Protein AF-0000000083759345 (afdb_homodimer)

Secondary structure (DSSP, 8-state):
-----------------EEEEEESS-SEEETT--EEEEEEETT--TTEEEEEEETTEEEETTSSSSEEETTEEEESS--GGG-EEEEEEETTS-B---EEEEEESEEEE--SSPBPTT--EEEEEEESS--S---EEEEETTEEEEEETTSEEEE-S--GGG-EEEEEEETTEEPPPEEE-B-/-----------------EEEEEESS-SEEETT--EEEEEEETT--TTEEEEEEETTEEEETTSSSSEEETTEEEESS--GGG-EEEEEEETTS-B---EEEEEESEEEE--SSPBPTT--EEEEEEESS--S---EEEEETTEEEEEETTSEEEE-S--GGG-EEEEEEETTEEPPPEEE-B-

Structure (mmCIF, N/CA/C/O backbone):
data_AF-0000000083759345-model_v1
#
loop_
_entity.id
_entity.type
_entity.pdbx_description
1 polymer 'Ig-like domain-containing protein'
#
loop_
_atom_site.group_PDB
_atom_site.id
_atom_site.type_symbol
_atom_site.label_atom_id
_atom_site.label_alt_id
_atom_site.label_comp_id
_atom_site.label_asym_id
_atom_site.label_entity_id
_atom_site.label_seq_id
_atom_site.pdbx_PDB_ins_code
_atom_site.Cartn_x
_atom_site.Cartn_y
_atom_site.Cartn_z
_atom_site.occupancy
_atom_site.B_iso_or_equiv
_atom_site.auth_seq_id
_atom_site.auth_comp_id
_atom_site.auth_asym_id
_atom_site.auth_atom_id
_atom_site.pdbx_PDB_model_num
ATOM 1 N N . MET A 1 1 ? 29.859 -50.812 8.664 1 43.25 1 MET A N 1
ATOM 2 C CA . MET A 1 1 ? 29.75 -49.562 7.926 1 43.25 1 MET A CA 1
ATOM 3 C C . MET A 1 1 ? 28.469 -48.812 8.273 1 43.25 1 MET A C 1
ATOM 5 O O . MET A 1 1 ? 27.375 -49.25 7.891 1 43.25 1 MET A O 1
ATOM 9 N N . GLU A 1 2 ? 28.391 -48.031 9.453 1 55.75 2 GLU A N 1
ATOM 10 C CA . GLU A 1 2 ? 27.312 -47.25 10.016 1 55.75 2 GLU A CA 1
ATOM 11 C C . GLU A 1 2 ? 26.984 -46.031 9.133 1 55.75 2 GLU A C 1
ATOM 13 O O . GLU A 1 2 ? 27.875 -45.25 8.805 1 55.75 2 GLU A O 1
ATOM 18 N N . LEU A 1 3 ? 26.016 -46.188 8.211 1 51.06 3 LEU A N 1
ATOM 19 C CA . LEU A 1 3 ? 25.516 -45.062 7.387 1 51.06 3 LEU A CA 1
ATOM 20 C C . LEU A 1 3 ? 25.047 -43.906 8.25 1 51.06 3 LEU A C 1
ATOM 22 O O . LEU A 1 3 ? 24.109 -44.062 9.039 1 51.06 3 LEU A O 1
ATOM 26 N N . THR A 1 4 ? 25.906 -43 8.586 1 61.91 4 THR A N 1
ATOM 27 C CA . THR A 1 4 ? 25.469 -41.75 9.18 1 61.91 4 THR A CA 1
ATOM 28 C C . THR A 1 4 ? 24.453 -41.062 8.281 1 61.91 4 THR A C 1
ATOM 30 O O . THR A 1 4 ? 24.703 -40.844 7.094 1 61.91 4 THR A O 1
ATOM 33 N N . PRO A 1 5 ? 23.203 -41.062 8.609 1 61.69 5 PRO A N 1
ATOM 34 C CA . PRO A 1 5 ? 22.266 -40.344 7.766 1 61.69 5 PRO A CA 1
ATOM 35 C C . PRO A 1 5 ? 22.672 -38.875 7.59 1 61.69 5 PRO A C 1
ATOM 37 O O . PRO A 1 5 ? 23.016 -38.188 8.562 1 61.69 5 PRO A O 1
ATOM 40 N N . VAL A 1 6 ? 23.031 -38.469 6.41 1 55.41 6 VAL A N 1
ATOM 41 C CA . VAL A 1 6 ? 23.234 -37.062 6.055 1 55.41 6 VAL A CA 1
ATOM 42 C C . VAL A 1 6 ? 21.922 -36.281 6.238 1 55.41 6 VAL A C 1
ATOM 44 O O . VAL A 1 6 ? 20.938 -36.531 5.523 1 55.41 6 VAL A O 1
ATOM 47 N N . TYR A 1 7 ? 21.672 -35.781 7.414 1 53.59 7 TYR A N 1
ATOM 48 C CA . TYR A 1 7 ? 20.578 -34.844 7.551 1 53.59 7 TYR A CA 1
ATOM 49 C C . TYR A 1 7 ? 20.797 -33.625 6.652 1 53.59 7 TYR A C 1
ATOM 51 O O . TYR A 1 7 ? 21.734 -32.875 6.84 1 53.59 7 TYR A O 1
ATOM 59 N N . TRP A 1 8 ? 20.375 -33.719 5.379 1 51.88 8 TRP A N 1
ATOM 60 C CA . TRP A 1 8 ? 20.281 -32.5 4.582 1 51.88 8 TRP A CA 1
ATOM 61 C C . TRP A 1 8 ? 19.531 -31.406 5.332 1 51.88 8 TRP A C 1
ATOM 63 O O . TRP A 1 8 ? 18.312 -31.5 5.539 1 51.88 8 TRP A O 1
ATOM 73 N N . ILE A 1 9 ? 20.203 -30.703 6.129 1 44.25 9 ILE A N 1
ATOM 74 C CA . ILE A 1 9 ? 19.641 -29.5 6.715 1 44.25 9 ILE A CA 1
ATOM 75 C C . ILE A 1 9 ? 19.203 -28.547 5.605 1 44.25 9 ILE A C 1
ATOM 77 O O . ILE A 1 9 ? 20.047 -27.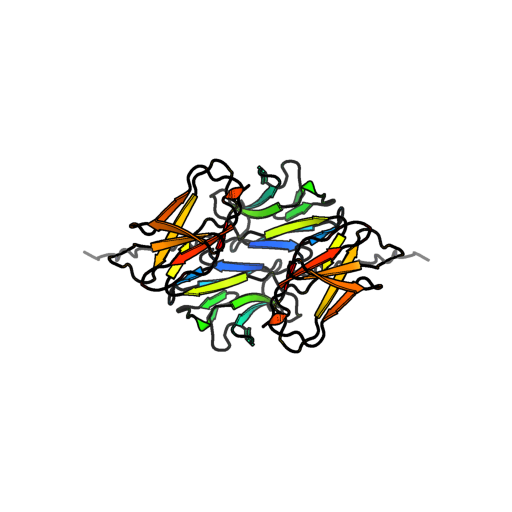984 4.887 1 44.25 9 ILE A O 1
ATOM 81 N N . PHE A 1 10 ? 18.109 -28.781 4.957 1 46.78 10 PHE A N 1
ATOM 82 C CA . PHE A 1 10 ? 17.5 -27.734 4.148 1 46.78 10 PHE A CA 1
ATOM 83 C C . PHE A 1 10 ? 17.438 -26.422 4.918 1 46.78 10 PHE A C 1
ATOM 85 O O . PHE A 1 10 ? 16.656 -26.281 5.863 1 46.78 10 PHE A O 1
ATOM 92 N N . TRP A 1 11 ? 18.531 -25.719 5.004 1 45.91 11 TRP A N 1
ATOM 93 C CA . TRP A 1 11 ? 18.516 -24.328 5.477 1 45.91 11 TRP A CA 1
ATOM 94 C C . TRP A 1 11 ? 17.438 -23.531 4.746 1 45.91 11 TRP A C 1
ATOM 96 O O . TRP A 1 11 ? 17.594 -23.203 3.566 1 45.91 11 TRP A O 1
ATOM 106 N N . ILE A 1 12 ? 16.234 -23.828 5.008 1 46.31 12 ILE A N 1
ATOM 107 C CA . ILE A 1 12 ? 15.234 -22.859 4.574 1 46.31 12 ILE A CA 1
ATOM 108 C C . ILE A 1 12 ? 15.711 -21.453 4.918 1 46.31 12 ILE A C 1
ATOM 110 O O . ILE A 1 12 ? 15.781 -21.078 6.094 1 46.31 12 ILE A O 1
ATOM 114 N N . LEU A 1 13 ? 16.734 -20.938 4.242 1 48.28 13 LEU A N 1
ATOM 115 C CA . LEU A 1 13 ? 17.062 -19.531 4.371 1 48.28 13 LEU A CA 1
ATOM 116 C C . LEU A 1 13 ? 15.797 -18.672 4.41 1 48.28 13 LEU A C 1
ATOM 118 O O . LEU A 1 13 ? 15.125 -18.5 3.391 1 48.28 13 LEU A O 1
ATOM 122 N N . CYS A 1 14 ? 15.188 -18.75 5.523 1 52.03 14 CYS A N 1
ATOM 123 C CA . CYS A 1 14 ? 14.062 -17.844 5.77 1 52.03 14 CYS A CA 1
ATOM 124 C C . CYS A 1 14 ? 14.406 -16.422 5.359 1 52.03 14 CYS A C 1
ATOM 126 O O . CYS A 1 14 ? 15.297 -15.797 5.949 1 52.03 14 CYS A O 1
ATOM 128 N N . GLN A 1 15 ? 14.383 -16.109 4.031 1 59.31 15 GLN A N 1
ATOM 129 C CA . GLN A 1 15 ? 14.609 -14.727 3.609 1 59.31 15 GLN A CA 1
ATOM 130 C C . GLN A 1 15 ? 13.891 -13.75 4.531 1 59.31 15 GLN A C 1
ATOM 132 O O . GLN A 1 15 ? 12.672 -13.805 4.68 1 59.31 15 GLN A O 1
ATOM 137 N N . SER A 1 16 ? 14.625 -13.133 5.496 1 63.69 16 SER A N 1
ATOM 138 C CA . SER A 1 16 ? 14.086 -12.172 6.457 1 63.69 16 SER A CA 1
ATOM 139 C C . SER A 1 16 ? 13.312 -11.062 5.754 1 63.69 16 SER A C 1
ATOM 141 O O . SER A 1 16 ? 13.781 -10.508 4.754 1 63.69 16 SER A O 1
ATOM 143 N N . ALA A 1 17 ? 12 -11.023 5.84 1 76.19 17 ALA A N 1
ATOM 144 C CA . ALA A 1 17 ? 11.234 -9.93 5.238 1 76.19 17 ALA A CA 1
ATOM 145 C C . ALA A 1 17 ? 11.07 -8.773 6.223 1 76.19 17 ALA A C 1
ATOM 147 O O . ALA A 1 17 ? 10.711 -8.984 7.383 1 76.19 17 ALA A O 1
ATOM 148 N N . GLY A 1 18 ? 11.688 -7.633 5.879 1 83.12 18 GLY A N 1
ATOM 149 C CA . GLY A 1 18 ? 11.523 -6.441 6.695 1 83.12 18 GLY A CA 1
ATOM 150 C C . GLY A 1 18 ? 10.219 -5.711 6.438 1 83.12 18 GLY A C 1
ATOM 151 O O . GLY A 1 18 ? 9.516 -6.008 5.465 1 83.12 18 GLY A O 1
ATOM 152 N N . SER A 1 19 ? 9.883 -4.922 7.414 1 88.19 19 SER A N 1
ATOM 153 C CA . SER A 1 19 ? 8.703 -4.078 7.281 1 88.19 19 SER A CA 1
ATOM 154 C C . SER A 1 19 ? 9.023 -2.621 7.598 1 88.19 19 SER A C 1
ATOM 156 O O . SER A 1 19 ? 9.938 -2.338 8.375 1 88.19 19 SER A O 1
ATOM 158 N N . LEU A 1 20 ? 8.289 -1.799 6.914 1 91.31 20 LEU A N 1
ATOM 159 C CA . LEU A 1 20 ? 8.422 -0.369 7.172 1 91.31 20 LEU A CA 1
ATOM 160 C C . LEU A 1 20 ? 7.258 0.139 8.023 1 91.31 20 LEU A C 1
ATOM 162 O O . LEU A 1 20 ? 6.094 -0.106 7.695 1 91.31 20 LEU A O 1
ATOM 166 N N . ILE A 1 21 ? 7.566 0.792 9.062 1 90.75 21 ILE A N 1
ATOM 167 C CA . ILE A 1 21 ? 6.562 1.414 9.914 1 90.75 21 ILE A CA 1
ATOM 168 C C . ILE A 1 21 ? 6.633 2.934 9.781 1 90.75 21 ILE A C 1
ATOM 170 O O . ILE A 1 21 ? 7.715 3.52 9.859 1 90.75 21 ILE A O 1
ATOM 174 N N . VAL A 1 22 ? 5.504 3.473 9.508 1 92.38 22 VAL A N 1
ATOM 175 C CA . VAL A 1 22 ? 5.41 4.926 9.391 1 92.38 22 VAL A CA 1
ATOM 176 C C . VAL A 1 22 ? 4.672 5.496 10.602 1 92.38 22 VAL A C 1
ATOM 178 O O . VAL A 1 22 ? 3.572 5.051 10.93 1 92.38 22 VAL A O 1
ATOM 181 N N . ARG A 1 23 ? 5.289 6.52 11.18 1 91.31 23 ARG A N 1
ATOM 182 C CA . ARG A 1 23 ? 4.68 7.191 12.32 1 91.31 23 ARG A CA 1
ATOM 183 C C . ARG A 1 23 ? 4.641 8.703 12.109 1 91.31 23 ARG A C 1
ATOM 185 O O . ARG A 1 23 ? 5.668 9.32 11.836 1 91.31 23 ARG A O 1
ATOM 192 N N . PRO A 1 24 ? 3.471 9.312 12.438 1 90.94 24 PRO A N 1
ATOM 193 C CA . PRO A 1 24 ? 2.168 8.688 12.688 1 90.94 24 PRO A CA 1
ATOM 194 C C . PRO A 1 24 ? 1.7 7.82 11.516 1 90.94 24 PRO A C 1
ATOM 196 O O . PRO A 1 24 ? 2.223 7.938 10.406 1 90.94 24 PRO A O 1
ATOM 199 N N . ASN A 1 25 ? 0.731 6.918 11.812 1 89.38 25 ASN A N 1
ATOM 200 C CA . ASN A 1 25 ? 0.26 5.969 10.812 1 89.38 25 ASN A CA 1
ATOM 201 C C . ASN A 1 25 ? -0.669 6.633 9.805 1 89.38 25 ASN A C 1
ATOM 203 O O . ASN A 1 25 ? -1.89 6.48 9.883 1 89.38 25 ASN A O 1
ATOM 207 N N . ARG A 1 26 ? -0.132 7.27 8.859 1 92.25 26 ARG A N 1
ATOM 208 C CA . ARG A 1 26 ? -0.803 7.926 7.742 1 92.25 26 ARG A CA 1
ATOM 209 C C . ARG A 1 26 ? 0.118 8.023 6.531 1 92.25 26 ARG A C 1
ATOM 211 O O . ARG A 1 26 ? 1.304 7.695 6.621 1 92.25 26 ARG A O 1
ATOM 218 N N . ARG A 1 27 ? -0.455 8.477 5.414 1 94.94 27 ARG A N 1
ATOM 219 C CA . ARG A 1 27 ? 0.331 8.469 4.184 1 94.94 27 ARG A CA 1
ATOM 220 C C . ARG A 1 27 ? 0.538 9.883 3.66 1 94.94 27 ARG A C 1
ATOM 222 O O . ARG A 1 27 ? 1.352 10.109 2.76 1 94.94 27 ARG A O 1
ATOM 229 N N . GLN A 1 28 ? -0.248 10.734 4.18 1 97.56 28 GLN A N 1
ATOM 230 C CA . GLN A 1 28 ? -0.088 12.141 3.818 1 97.56 28 GLN A CA 1
ATOM 231 C C . GLN A 1 28 ? 0.365 12.969 5.02 1 97.56 28 GLN A C 1
ATOM 233 O O . GLN A 1 28 ? -0.181 12.836 6.113 1 97.56 28 GLN A O 1
ATOM 238 N N . PHE A 1 29 ? 1.339 13.805 4.777 1 97.69 29 PHE A N 1
ATOM 239 C CA . PHE A 1 29 ? 1.892 14.625 5.848 1 97.69 29 PHE A CA 1
ATOM 240 C C . PHE A 1 29 ? 1.891 16.094 5.457 1 97.69 29 PHE A C 1
ATOM 242 O O . PHE A 1 29 ? 2.082 16.438 4.285 1 97.69 29 PHE A O 1
ATOM 249 N N . LEU A 1 30 ? 1.688 16.906 6.496 1 97.5 30 LEU A N 1
ATOM 250 C CA . LEU A 1 30 ? 1.849 18.344 6.301 1 97.5 30 LEU A CA 1
ATOM 251 C C . LEU A 1 30 ? 3.324 18.734 6.301 1 97.5 30 LEU A C 1
ATOM 253 O O . LEU A 1 30 ? 4.125 18.141 7.02 1 97.5 30 LEU A O 1
ATOM 257 N N . GLU A 1 31 ? 3.576 19.734 5.496 1 96.69 31 GLU A N 1
ATOM 258 C CA . GLU A 1 31 ? 4.922 20.297 5.59 1 96.69 31 GLU A CA 1
ATOM 259 C C . GLU A 1 31 ? 5.266 20.672 7.027 1 96.69 31 GLU A C 1
ATOM 261 O O . GLU A 1 31 ? 4.418 21.172 7.762 1 96.69 31 GLU A O 1
ATOM 266 N N . TYR A 1 32 ? 6.457 20.203 7.457 1 95.81 32 TYR A N 1
ATOM 267 C CA . TYR A 1 32 ? 7.086 20.531 8.727 1 95.81 32 TYR A CA 1
ATOM 268 C C . TYR A 1 32 ? 6.496 19.703 9.859 1 95.81 32 TYR A C 1
ATOM 270 O O . TYR A 1 32 ? 6.871 19.859 11.023 1 95.81 32 TYR A O 1
ATOM 278 N N . GLU A 1 33 ? 5.52 18.875 9.523 1 94.81 33 GLU A N 1
ATOM 279 C CA . GLU A 1 33 ? 5.07 17.891 10.508 1 94.81 33 GLU A CA 1
ATOM 280 C C . GLU A 1 33 ? 5.934 16.641 10.469 1 94.81 33 GLU A C 1
ATOM 282 O O . GLU A 1 33 ? 5.895 15.883 9.5 1 94.81 33 GLU A O 1
ATOM 287 N N . SER A 1 34 ? 6.559 16.422 11.516 1 96.62 34 SER A N 1
ATOM 288 C CA . SER A 1 34 ? 7.59 15.391 11.57 1 96.62 34 SER A CA 1
ATOM 289 C C . SER A 1 34 ? 7.004 14.016 11.289 1 96.62 34 SER A C 1
ATOM 291 O O . SER A 1 34 ? 5.859 13.734 11.648 1 96.62 34 SER A O 1
ATOM 293 N N . VAL A 1 35 ? 7.848 13.211 10.617 1 96.44 35 VAL A N 1
ATOM 294 C CA . VAL A 1 35 ? 7.508 11.812 10.352 1 96.44 35 VAL A CA 1
ATOM 295 C C . VAL A 1 35 ? 8.695 10.914 10.695 1 96.44 35 VAL A C 1
ATOM 297 O O . VAL A 1 35 ? 9.844 11.273 10.422 1 96.44 35 VAL A O 1
ATOM 300 N N . THR A 1 36 ? 8.406 9.828 11.336 1 95.31 36 THR A N 1
ATOM 301 C CA . THR A 1 36 ? 9.422 8.828 11.656 1 95.31 36 THR A CA 1
ATOM 302 C C . THR A 1 36 ? 9.156 7.527 10.906 1 95.31 36 THR A C 1
ATOM 304 O O . THR A 1 36 ? 8.039 7 10.93 1 95.31 36 THR A O 1
ATOM 307 N N . LEU A 1 37 ? 10.133 7.074 10.211 1 95.25 37 LEU A N 1
ATOM 308 C CA . LEU A 1 37 ? 10.109 5.789 9.523 1 95.25 37 LEU A CA 1
ATOM 309 C C . LEU A 1 37 ? 11.039 4.789 10.211 1 95.25 37 LEU A C 1
ATOM 311 O O . LEU A 1 37 ? 12.148 5.145 10.609 1 95.25 37 LEU A O 1
ATOM 315 N N . SER A 1 38 ? 10.539 3.564 10.359 1 91.62 38 SER A N 1
ATOM 316 C CA . SER A 1 38 ? 11.336 2.564 11.062 1 91.62 38 SER A CA 1
ATOM 317 C C . SER A 1 38 ? 11.312 1.224 10.336 1 91.62 38 SER A C 1
ATOM 319 O O . SER A 1 38 ? 10.273 0.812 9.812 1 91.62 38 SER A O 1
ATOM 321 N N . CYS A 1 39 ? 12.469 0.641 10.328 1 90.44 39 CYS A N 1
ATOM 322 C CA . CYS A 1 39 ? 12.547 -0.714 9.797 1 90.44 39 CYS A CA 1
ATOM 323 C C . CYS A 1 39 ? 12.422 -1.748 10.906 1 90.44 39 CYS A C 1
ATOM 325 O O . CYS A 1 39 ? 13.141 -1.676 11.906 1 90.44 39 CYS A O 1
ATOM 327 N N . GLU A 1 40 ? 11.469 -2.604 10.695 1 82.69 40 GLU A N 1
ATOM 328 C CA . GLU A 1 40 ? 11.312 -3.727 11.609 1 82.69 40 GLU A CA 1
ATOM 329 C C . GLU A 1 40 ? 11.555 -5.059 10.906 1 82.69 40 GLU A C 1
ATOM 331 O O . GLU A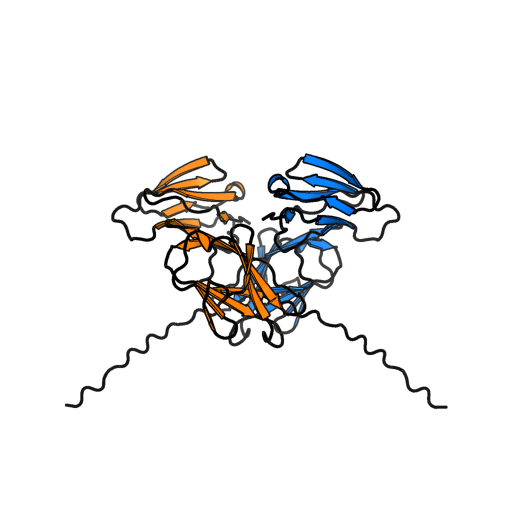 1 40 ? 10.922 -5.352 9.891 1 82.69 40 GLU A O 1
ATOM 336 N N . VAL A 1 41 ? 12.492 -5.742 11.352 1 78.5 41 VAL A N 1
ATOM 337 C CA . VAL A 1 41 ? 12.867 -7.02 10.758 1 78.5 41 VAL A CA 1
ATOM 338 C C . VAL A 1 41 ? 12.828 -8.117 11.82 1 78.5 41 VAL A C 1
ATOM 340 O O . VAL A 1 41 ? 13.281 -7.91 12.953 1 78.5 41 VAL A O 1
ATOM 343 N N . GLN A 1 42 ? 12.195 -9.234 11.422 1 72.12 42 GLN A N 1
ATOM 344 C CA . GLN A 1 42 ? 12.25 -10.367 12.344 1 72.12 42 GLN A CA 1
ATOM 345 C C . GLN A 1 42 ? 13.688 -10.789 12.609 1 72.12 42 GLN A C 1
ATOM 347 O O . GLN A 1 42 ? 14.453 -11.031 11.672 1 72.12 42 GLN A O 1
ATOM 352 N N . GLY A 1 43 ? 14.117 -10.953 13.797 1 70.56 43 GLY A N 1
ATOM 353 C CA . GLY A 1 43 ? 15.469 -11.344 14.164 1 70.56 43 GLY A CA 1
ATOM 354 C C . GLY A 1 43 ? 16.406 -10.172 14.312 1 70.56 43 GLY A C 1
ATOM 355 O O . GLY A 1 43 ? 17.594 -10.344 14.625 1 70.56 43 GLY A O 1
ATOM 356 N N . GLY A 1 44 ? 16 -9.023 14.031 1 72.94 44 GLY A N 1
ATOM 357 C CA . GLY A 1 44 ? 16.812 -7.828 14.203 1 72.94 44 GLY A CA 1
ATOM 358 C C . GLY A 1 44 ? 16.922 -7 12.945 1 72.94 44 GLY A C 1
ATOM 359 O O . GLY A 1 44 ? 17.016 -7.543 11.844 1 72.94 44 GLY A O 1
ATOM 360 N N . SER A 1 45 ? 17.016 -5.738 13.086 1 74.75 45 SER A N 1
ATOM 361 C CA . SER A 1 45 ? 17 -4.809 11.961 1 74.75 45 SER A CA 1
ATOM 362 C C . SER A 1 45 ? 18.391 -4.301 11.641 1 74.75 45 SER A C 1
ATOM 364 O O . SER A 1 45 ? 18.547 -3.33 10.898 1 74.75 45 SER A O 1
ATOM 366 N N . THR A 1 46 ? 19.391 -5.012 12.258 1 79.12 46 THR A N 1
ATOM 367 C CA . THR A 1 46 ? 20.75 -4.586 11.953 1 79.12 46 THR A CA 1
ATOM 368 C C . THR A 1 46 ? 21.047 -4.746 10.469 1 79.12 46 THR A C 1
ATOM 370 O O . THR A 1 46 ? 20.734 -5.781 9.875 1 79.12 46 THR A O 1
ATOM 373 N N . GLY A 1 47 ? 21.625 -3.736 9.836 1 86.12 47 GLY A N 1
ATOM 374 C CA . GLY A 1 47 ? 21.969 -3.775 8.422 1 86.12 47 GLY A CA 1
ATOM 375 C C . GLY A 1 47 ? 20.828 -3.338 7.516 1 86.12 47 GLY A C 1
ATOM 376 O O . GLY A 1 47 ? 20.938 -3.418 6.289 1 86.12 47 GLY A O 1
ATOM 377 N N . TRP A 1 48 ? 19.797 -2.982 8.148 1 90.75 48 TRP A N 1
ATOM 378 C CA . TRP A 1 48 ? 18.672 -2.475 7.375 1 90.75 48 TRP A CA 1
ATOM 379 C C . TRP A 1 48 ? 18.594 -0.954 7.465 1 90.75 48 TRP A C 1
ATOM 381 O O . TRP A 1 48 ? 18.953 -0.366 8.492 1 90.75 48 TRP A O 1
ATOM 391 N N . GLY A 1 49 ? 18.203 -0.328 6.406 1 94.62 49 GLY A N 1
ATOM 392 C CA . GLY A 1 49 ? 18 1.111 6.383 1 94.62 49 GLY A CA 1
ATOM 393 C C . GLY A 1 49 ? 16.797 1.53 5.559 1 94.62 49 GLY A C 1
ATOM 394 O O . GLY A 1 49 ? 16.312 0.765 4.723 1 94.62 49 GLY A O 1
ATOM 395 N N . VAL A 1 50 ? 16.328 2.693 5.871 1 96.75 50 VAL A N 1
ATOM 396 C CA . VAL A 1 50 ? 15.211 3.248 5.113 1 96.75 50 VAL A CA 1
ATOM 397 C C . VAL A 1 50 ? 15.719 3.844 3.803 1 96.75 50 VAL A C 1
ATOM 399 O O . VAL A 1 50 ? 16.672 4.617 3.797 1 96.75 50 VAL A O 1
ATOM 402 N N . LYS A 1 51 ? 15.172 3.436 2.752 1 96.69 51 LYS A N 1
ATOM 403 C CA . LYS A 1 51 ? 15.445 3.977 1.423 1 96.69 51 LYS A CA 1
ATOM 404 C C . LYS A 1 51 ? 14.219 4.688 0.857 1 96.69 51 LYS A C 1
ATOM 406 O O . LYS A 1 51 ? 13.094 4.449 1.308 1 96.69 51 LYS A O 1
ATOM 411 N N . ARG A 1 52 ? 14.523 5.578 -0.041 1 97.5 52 ARG A N 1
ATOM 412 C CA . ARG A 1 52 ? 13.398 6.23 -0.709 1 97.5 52 ARG A CA 1
ATOM 413 C C . ARG A 1 52 ? 13.703 6.457 -2.186 1 97.5 52 ARG A C 1
ATOM 415 O O . ARG A 1 52 ? 14.859 6.414 -2.604 1 97.5 52 ARG A O 1
ATOM 422 N N . ASN A 1 53 ? 12.711 6.48 -2.951 1 96.25 53 ASN A N 1
ATOM 423 C CA . ASN A 1 53 ? 12.734 7.059 -4.289 1 96.25 53 ASN A CA 1
ATOM 424 C C . ASN A 1 53 ? 11.93 8.352 -4.359 1 96.25 53 ASN A C 1
ATOM 426 O O . ASN A 1 53 ? 10.703 8.328 -4.246 1 96.25 53 ASN A O 1
ATOM 430 N N . SER A 1 54 ? 12.586 9.391 -4.355 1 93.12 54 SER A N 1
ATOM 431 C CA . SER A 1 54 ? 12 10.727 -4.477 1 93.12 54 SER A CA 1
ATOM 432 C C . SER A 1 54 ? 12.562 11.461 -5.691 1 93.12 54 SER A C 1
ATOM 434 O O . SER A 1 54 ? 13.781 11.602 -5.828 1 93.12 54 SER A O 1
ATOM 436 N N . SER A 1 55 ? 11.648 11.859 -6.617 1 87.12 55 SER A N 1
ATOM 437 C CA . SER A 1 55 ? 12.031 12.578 -7.832 1 87.12 55 SER A CA 1
ATOM 438 C C . SER A 1 55 ? 13 11.758 -8.68 1 87.12 55 SER A C 1
ATOM 440 O O . SER A 1 55 ? 13.992 12.289 -9.172 1 87.12 55 SER A O 1
ATOM 442 N N . GLY A 1 56 ? 12.836 10.492 -8.633 1 86.62 56 GLY A N 1
ATOM 443 C CA . GLY A 1 56 ? 13.594 9.641 -9.531 1 86.62 56 GLY A CA 1
ATOM 444 C C . GLY A 1 56 ? 14.922 9.195 -8.953 1 86.62 56 GLY A C 1
ATOM 445 O O . GLY A 1 56 ? 15.703 8.516 -9.625 1 86.62 56 GLY A O 1
ATOM 446 N N . LYS A 1 57 ? 15.242 9.562 -7.797 1 89.81 57 LYS A N 1
ATOM 447 C CA . LYS A 1 57 ? 16.516 9.203 -7.18 1 89.81 57 LYS A CA 1
ATOM 448 C C . LYS A 1 57 ? 16.297 8.266 -5.988 1 89.81 57 LYS A C 1
ATOM 450 O O . LYS A 1 57 ? 15.469 8.539 -5.121 1 89.81 57 LYS A O 1
ATOM 455 N N . ARG A 1 58 ? 17.094 7.188 -5.996 1 94.12 58 ARG A N 1
ATOM 456 C CA . ARG A 1 58 ? 17.094 6.273 -4.859 1 94.12 58 ARG A CA 1
ATOM 457 C C . ARG A 1 58 ? 18.188 6.645 -3.861 1 94.12 58 ARG A C 1
ATOM 459 O O . ARG A 1 58 ? 19.359 6.719 -4.223 1 94.12 58 ARG A O 1
ATOM 466 N N . THR A 1 59 ? 17.766 6.949 -2.695 1 96.44 59 THR A N 1
ATOM 467 C CA . THR A 1 59 ? 18.734 7.344 -1.68 1 96.44 59 THR A CA 1
ATOM 468 C C . THR A 1 59 ? 18.406 6.691 -0.339 1 96.44 59 THR A C 1
ATOM 470 O O . THR A 1 59 ? 17.344 6.098 -0.175 1 96.44 59 THR A O 1
ATOM 473 N N . GLU A 1 60 ? 19.375 6.746 0.533 1 96.56 60 GLU A N 1
ATOM 474 C CA . GLU A 1 60 ? 19.188 6.199 1.875 1 96.56 60 GLU A CA 1
ATOM 475 C C . GLU A 1 60 ? 19.078 7.312 2.914 1 96.56 60 GLU A C 1
ATOM 477 O O . GLU A 1 60 ? 19.672 8.383 2.754 1 96.56 60 GLU A O 1
ATOM 482 N N . CYS A 1 61 ? 18.234 6.977 3.926 1 97.69 61 CYS A N 1
ATOM 483 C CA . CYS A 1 61 ? 18.125 7.945 5.012 1 97.69 61 CYS A CA 1
ATOM 484 C C . CYS A 1 61 ? 19.5 8.414 5.469 1 97.69 61 CYS A C 1
ATOM 486 O O . CYS A 1 61 ? 20.406 7.598 5.648 1 97.69 61 CYS A O 1
ATOM 488 N N . GLY A 1 62 ? 19.641 9.703 5.684 1 96.94 62 GLY A N 1
ATOM 489 C CA . GLY A 1 62 ? 20.922 10.273 6.094 1 96.94 62 GLY A CA 1
ATOM 490 C C . GLY A 1 62 ? 21.703 10.859 4.938 1 96.94 62 GLY A C 1
ATOM 491 O O . GLY A 1 62 ? 22.703 11.547 5.148 1 96.94 62 GLY A O 1
ATOM 492 N N . ASP A 1 63 ? 21.328 10.492 3.781 1 95.12 63 ASP A N 1
ATOM 493 C CA . ASP A 1 63 ? 21.969 11.016 2.582 1 95.12 63 ASP A CA 1
ATOM 494 C C . ASP A 1 63 ? 21.281 12.289 2.104 1 95.12 63 ASP A C 1
ATOM 496 O O . ASP A 1 63 ? 20.703 12.32 1.016 1 95.12 63 ASP A O 1
ATOM 500 N N . GLY A 1 64 ? 21.375 13.359 2.963 1 94.5 64 GLY A N 1
ATOM 501 C CA . GLY A 1 64 ? 20.797 14.648 2.605 1 94.5 64 GLY A CA 1
ATOM 502 C C . GLY A 1 64 ? 19.344 14.805 3.061 1 94.5 64 GLY A C 1
ATOM 503 O O . GLY A 1 64 ? 18.719 15.828 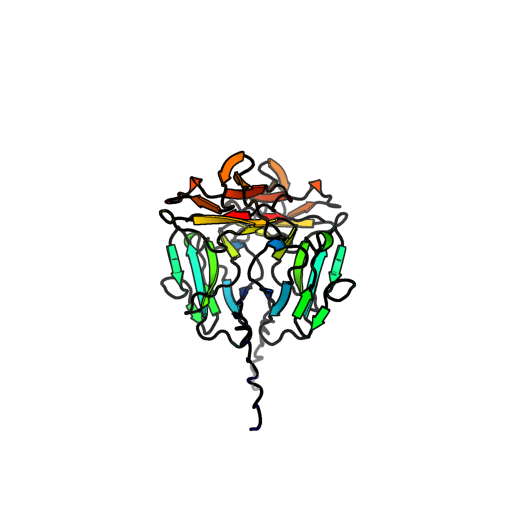2.811 1 94.5 64 GLY A O 1
ATOM 504 N N . TRP A 1 65 ? 18.844 13.727 3.545 1 96.25 65 TRP A N 1
ATOM 505 C CA . TRP A 1 65 ? 17.5 13.773 4.094 1 96.25 65 TRP A CA 1
ATOM 506 C C . TRP A 1 65 ? 17.375 12.859 5.309 1 96.25 65 TRP A C 1
ATOM 508 O O . TRP A 1 65 ? 18.188 11.953 5.5 1 96.25 65 TRP A O 1
ATOM 518 N N . GLY A 1 66 ? 16.516 13.195 6.145 1 97.5 66 GLY A N 1
ATOM 519 C CA . GLY A 1 66 ? 16.266 12.359 7.309 1 97.5 66 GLY A CA 1
ATOM 520 C C . GLY A 1 66 ? 17.469 12.211 8.211 1 97.5 66 GLY A C 1
ATOM 521 O O . GLY A 1 66 ? 18.609 12.258 7.746 1 97.5 66 GLY A O 1
ATOM 522 N N . ARG A 1 67 ? 17.203 12.039 9.477 1 97.69 67 ARG A N 1
ATOM 523 C CA . ARG A 1 67 ? 18.219 11.727 10.469 1 97.69 67 ARG A CA 1
ATOM 524 C C . ARG A 1 67 ? 18.109 10.273 10.938 1 97.69 67 ARG A C 1
ATOM 526 O O . ARG A 1 67 ? 17.031 9.836 11.352 1 97.69 67 ARG A O 1
ATOM 533 N N . VAL A 1 68 ? 19.25 9.68 10.836 1 95.38 68 VAL A N 1
ATOM 534 C CA . VAL A 1 68 ? 19.266 8.281 11.266 1 95.38 68 VAL A CA 1
ATOM 535 C C . VAL A 1 68 ? 19.391 8.211 12.781 1 95.38 68 VAL A C 1
ATOM 537 O O . VAL A 1 68 ? 20.281 8.852 13.367 1 95.38 68 VAL A O 1
ATOM 540 N N . ASP A 1 69 ? 18.531 7.527 13.367 1 91.75 69 ASP A N 1
ATOM 541 C CA . ASP A 1 69 ? 18.578 7.203 14.789 1 91.75 69 ASP A CA 1
ATOM 542 C C . ASP A 1 69 ? 18.281 5.723 15.023 1 91.75 69 ASP A C 1
ATOM 544 O O . ASP A 1 69 ? 17.125 5.332 15.203 1 91.75 69 ASP A O 1
ATOM 548 N N . GLY A 1 70 ? 19.438 4.906 14.992 1 84.19 70 GLY A N 1
ATOM 549 C CA . GLY A 1 70 ? 19.234 3.467 15.016 1 84.19 70 GLY A CA 1
ATOM 550 C C . GLY A 1 70 ? 18.562 2.943 13.766 1 84.19 70 GLY A C 1
ATOM 551 O O . GLY A 1 70 ? 19.078 3.117 12.656 1 84.19 70 GLY A O 1
ATOM 552 N N . THR A 1 71 ? 17.359 2.385 14.023 1 83.19 71 THR A N 1
ATOM 553 C CA . THR A 1 71 ? 16.625 1.855 12.883 1 83.19 71 THR A CA 1
ATOM 554 C C . THR A 1 71 ? 15.586 2.859 12.398 1 83.19 71 THR A C 1
ATOM 556 O O . THR A 1 71 ? 14.805 2.568 11.484 1 83.19 71 THR A O 1
ATOM 559 N N . ASN A 1 72 ? 15.656 3.986 13.008 1 91.12 72 ASN A N 1
ATOM 560 C CA . ASN A 1 72 ? 14.68 5.023 12.672 1 91.12 72 ASN A CA 1
ATOM 561 C C . ASN A 1 72 ? 15.258 6.031 11.68 1 91.12 72 ASN A C 1
ATOM 563 O O . ASN A 1 72 ? 16.438 6.367 11.75 1 91.12 72 ASN A O 1
ATOM 567 N N . CYS A 1 73 ? 14.469 6.375 10.805 1 96.81 73 CYS A N 1
ATOM 568 C CA . CYS A 1 73 ? 14.711 7.535 9.961 1 96.81 73 CYS A CA 1
ATOM 569 C C . CYS A 1 73 ? 13.742 8.664 10.289 1 96.81 73 CYS A C 1
ATOM 571 O O . CYS A 1 73 ? 12.539 8.531 10.07 1 96.81 73 CYS A O 1
ATOM 573 N N . ILE A 1 74 ? 14.258 9.789 10.789 1 97.94 74 ILE A N 1
ATOM 574 C CA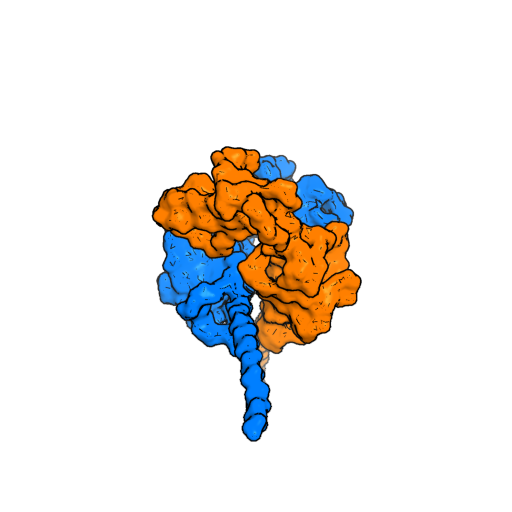 . ILE A 1 74 ? 13.406 10.875 11.25 1 97.94 74 ILE A CA 1
ATOM 575 C C . ILE A 1 74 ? 13.477 12.047 10.273 1 97.94 74 ILE A C 1
ATOM 577 O O . ILE A 1 74 ? 14.555 12.617 10.062 1 97.94 74 ILE A O 1
ATOM 581 N N . ILE A 1 75 ? 12.383 12.328 9.641 1 98.12 75 ILE A N 1
ATOM 582 C CA . ILE A 1 75 ? 12.266 13.555 8.859 1 98.12 75 ILE A CA 1
ATOM 583 C C . ILE A 1 75 ? 11.562 14.625 9.688 1 98.12 75 ILE A C 1
ATOM 585 O O . ILE A 1 75 ? 10.328 14.648 9.773 1 98.12 75 ILE A O 1
ATOM 589 N N . SER A 1 76 ? 12.25 15.5 10.25 1 97.44 76 SER A N 1
ATOM 590 C CA . SER A 1 76 ? 11.742 16.453 11.234 1 97.44 76 SER A CA 1
ATOM 591 C C . SER A 1 76 ? 10.898 17.531 10.562 1 97.44 76 SER A C 1
ATOM 593 O O . SER A 1 76 ? 9.922 18.016 11.133 1 97.44 76 SER A O 1
ATOM 595 N N . SER A 1 77 ? 11.297 17.969 9.414 1 97.19 77 SER A N 1
ATOM 596 C CA . SER A 1 77 ? 10.602 19.016 8.672 1 97.19 77 SER A CA 1
ATOM 597 C C . SER A 1 77 ? 10.398 18.625 7.215 1 97.19 77 SER A C 1
ATOM 599 O O . SER A 1 77 ? 11.023 19.188 6.32 1 97.19 77 SER A O 1
ATOM 601 N N . PRO A 1 78 ? 9.5 17.688 7.047 1 98.06 78 PRO A N 1
ATOM 602 C CA . PRO A 1 78 ? 9.266 17.234 5.672 1 98.06 78 PRO A CA 1
ATOM 603 C C . PRO A 1 78 ? 8.844 18.375 4.746 1 98.06 78 PRO A C 1
ATOM 605 O O . PRO A 1 78 ? 8.117 19.281 5.164 1 98.06 78 PRO A O 1
ATOM 608 N N . LYS A 1 79 ? 9.32 18.312 3.527 1 97.06 79 LYS A N 1
ATOM 609 C CA . LYS A 1 79 ? 8.969 19.219 2.443 1 97.06 79 LYS A CA 1
ATOM 610 C C . LYS A 1 79 ? 8.406 18.453 1.246 1 97.06 79 LYS A C 1
ATOM 612 O O . LYS A 1 79 ? 8.43 17.234 1.215 1 97.06 79 LYS A O 1
ATOM 617 N N . LEU A 1 80 ? 7.887 19.25 0.296 1 96.38 80 LEU A N 1
ATOM 618 C CA . LEU A 1 80 ? 7.324 18.656 -0.914 1 96.38 80 LEU A CA 1
ATOM 619 C C . LEU A 1 80 ? 8.297 17.656 -1.534 1 96.38 80 LEU A C 1
ATOM 621 O O . LEU A 1 80 ? 7.883 16.625 -2.051 1 96.38 80 LEU A O 1
ATOM 625 N N . ALA A 1 81 ? 9.555 17.984 -1.459 1 95.81 81 ALA A N 1
ATOM 626 C CA . ALA A 1 81 ? 10.594 17.156 -2.068 1 95.81 81 ALA A CA 1
ATOM 627 C C . ALA A 1 81 ? 10.727 15.812 -1.351 1 95.81 81 ALA A C 1
ATOM 629 O O . ALA A 1 81 ? 11.359 14.891 -1.86 1 95.81 81 ALA A O 1
ATOM 630 N N . ASP A 1 82 ? 10.156 15.719 -0.186 1 97.44 82 ASP A N 1
ATOM 631 C CA . ASP A 1 82 ? 10.234 14.477 0.578 1 97.44 82 ASP A CA 1
ATOM 632 C C . ASP A 1 82 ? 9.133 13.508 0.163 1 97.44 82 ASP A C 1
ATOM 634 O O . ASP A 1 82 ? 9.102 12.359 0.617 1 97.44 82 ASP A O 1
ATOM 638 N N . SER A 1 83 ? 8.242 13.922 -0.716 1 97.44 83 SER A N 1
ATOM 639 C CA . SER A 1 83 ? 7.258 12.992 -1.253 1 97.44 83 SER A CA 1
ATOM 640 C C . SER A 1 83 ? 7.922 11.898 -2.08 1 97.44 83 SER A C 1
ATOM 642 O O . SER A 1 83 ? 8.875 12.156 -2.812 1 97.44 83 SER A O 1
ATOM 644 N N . GLY A 1 84 ? 7.41 10.688 -1.93 1 96.5 84 GLY A N 1
ATOM 645 C CA . GLY A 1 84 ? 7.988 9.586 -2.688 1 96.5 84 GLY A CA 1
ATOM 646 C C . GLY A 1 84 ? 7.645 8.227 -2.115 1 96.5 84 GLY A C 1
ATOM 647 O O . GLY A 1 84 ? 6.746 8.102 -1.283 1 96.5 84 GLY A O 1
ATOM 648 N N . VAL A 1 85 ? 8.328 7.254 -2.684 1 96.31 85 VAL A N 1
ATOM 649 C CA . VAL A 1 85 ? 8.141 5.871 -2.26 1 96.31 85 VAL A CA 1
ATOM 650 C C . VAL A 1 85 ? 9.25 5.473 -1.289 1 96.31 85 VAL A C 1
ATOM 652 O O . VAL A 1 85 ? 10.43 5.711 -1.554 1 96.31 85 VAL A O 1
ATOM 655 N N . TYR A 1 86 ? 8.867 4.883 -0.179 1 96.44 86 TYR A N 1
ATOM 656 C CA . TYR A 1 86 ? 9.805 4.52 0.874 1 96.44 86 TYR A CA 1
ATOM 657 C C . TYR A 1 86 ? 9.766 3.02 1.145 1 96.44 86 TYR A C 1
ATOM 659 O O . TYR A 1 86 ? 8.711 2.391 1.032 1 96.44 86 TYR A O 1
ATOM 667 N N . TRP A 1 87 ? 10.883 2.467 1.532 1 94.88 87 TRP A N 1
ATOM 668 C CA . TRP A 1 87 ? 10.953 1.067 1.94 1 94.88 87 TRP A CA 1
ATOM 669 C C . TRP A 1 87 ? 12.188 0.811 2.793 1 94.88 87 TRP A C 1
ATOM 671 O O . TRP A 1 87 ? 13.078 1.663 2.885 1 94.88 87 TRP A O 1
ATOM 681 N N . CYS A 1 88 ? 12.188 -0.3 3.473 1 94.44 88 CYS A N 1
ATOM 682 C CA . CYS A 1 88 ? 13.375 -0.774 4.172 1 94.44 88 CYS A CA 1
ATOM 683 C C . CYS A 1 88 ? 14.172 -1.74 3.303 1 94.44 88 CYS A C 1
ATOM 685 O O . CYS A 1 88 ? 13.594 -2.576 2.607 1 94.44 88 CYS A O 1
ATOM 687 N N . GLN A 1 89 ? 15.406 -1.581 3.363 1 93.06 89 GLN A N 1
ATOM 688 C CA . GLN A 1 89 ? 16.25 -2.461 2.564 1 93.06 89 GLN A CA 1
ATOM 689 C C . GLN A 1 89 ? 17.5 -2.863 3.336 1 93.06 89 GLN A C 1
ATOM 691 O O . GLN A 1 89 ? 18.125 -2.033 4.012 1 93.06 89 GLN A O 1
ATOM 696 N N . SER A 1 90 ? 17.844 -4.129 3.223 1 91.19 90 SER A N 1
ATOM 697 C CA . SER A 1 90 ? 19.062 -4.625 3.848 1 91.19 90 SER A CA 1
ATOM 698 C C . SER A 1 90 ? 20.281 -4.422 2.939 1 91.19 90 SER A C 1
ATOM 700 O O . SER A 1 90 ? 20.125 -4.082 1.765 1 91.19 90 SER A O 1
ATOM 702 N N . GLU A 1 91 ? 21.406 -4.738 3.539 1 88.94 91 GLU A N 1
ATOM 703 C CA . GLU A 1 91 ? 22.641 -4.648 2.768 1 88.94 91 GLU A CA 1
ATOM 704 C C . GLU A 1 91 ? 22.688 -5.707 1.671 1 88.94 91 GLU A C 1
ATOM 706 O O . GLU A 1 91 ? 23.266 -5.484 0.607 1 88.94 91 GLU A O 1
ATOM 711 N N . SER A 1 92 ? 22.016 -6.789 1.902 1 87.81 92 SER A N 1
ATOM 712 C CA . SER A 1 92 ? 22.031 -7.898 0.955 1 87.81 92 SER A CA 1
ATOM 713 C C . SER A 1 92 ? 21 -7.699 -0.146 1 87.81 92 SER A C 1
ATOM 715 O O . SER A 1 92 ? 20.938 -8.484 -1.092 1 87.81 92 SER A O 1
ATOM 717 N N . GLY A 1 93 ? 20.188 -6.727 0.001 1 87.44 93 GLY A N 1
ATOM 718 C CA . GLY A 1 93 ? 19.25 -6.402 -1.062 1 87.44 93 GLY A CA 1
ATOM 719 C C . GLY A 1 93 ? 17.812 -6.809 -0.743 1 87.44 93 GLY A C 1
ATOM 720 O O . GLY A 1 93 ? 16.906 -6.527 -1.516 1 87.44 93 GLY A O 1
ATOM 721 N N . GLU A 1 94 ? 17.641 -7.52 0.347 1 88.94 94 GLU A N 1
ATOM 722 C CA . GLU A 1 94 ? 16.281 -7.812 0.778 1 88.94 94 GLU A CA 1
ATOM 723 C C . GLU A 1 94 ? 15.523 -6.531 1.104 1 88.94 94 GLU A C 1
ATOM 725 O O . GLU A 1 94 ? 16.109 -5.57 1.614 1 88.94 94 GLU A O 1
ATOM 730 N N . HIS A 1 95 ? 14.219 -6.508 0.788 1 91.44 95 HIS A N 1
ATOM 731 C CA . HIS A 1 95 ? 13.484 -5.266 1.001 1 91.44 95 HIS A CA 1
ATOM 732 C C . HIS A 1 95 ? 12.086 -5.539 1.538 1 91.44 95 HIS A C 1
ATOM 734 O O . HIS A 1 95 ? 11.539 -6.633 1.346 1 91.44 95 HIS A O 1
ATOM 740 N N . SER A 1 96 ? 11.578 -4.539 2.209 1 90.81 96 SER A N 1
ATOM 741 C CA . SER A 1 96 ? 10.188 -4.555 2.656 1 90.81 96 SER A CA 1
ATOM 742 C C . SER A 1 96 ? 9.242 -4.148 1.532 1 90.81 96 SER A C 1
ATOM 744 O O . SER A 1 96 ? 9.68 -3.855 0.419 1 90.81 96 SER A O 1
ATOM 746 N N . ASN A 1 97 ? 7.98 -4.18 1.83 1 88.19 97 ASN A N 1
ATOM 747 C CA . ASN A 1 97 ? 7.031 -3.5 0.956 1 88.19 97 ASN A CA 1
ATOM 748 C C . ASN A 1 97 ? 7.258 -1.991 0.942 1 88.19 97 ASN A C 1
ATOM 750 O O . ASN A 1 97 ? 7.992 -1.463 1.779 1 88.19 97 ASN A O 1
ATOM 754 N N . THR A 1 98 ? 6.695 -1.415 -0.017 1 92.12 98 THR A N 1
ATOM 755 C CA . THR A 1 98 ? 6.883 0.023 -0.173 1 92.12 98 THR A CA 1
ATOM 756 C C . THR A 1 98 ? 5.695 0.79 0.396 1 92.12 98 THR A C 1
ATOM 758 O O . THR A 1 98 ? 4.59 0.252 0.489 1 92.12 98 THR A O 1
ATOM 761 N N . VAL A 1 99 ? 5.934 1.961 0.767 1 93.31 99 VAL A N 1
ATOM 762 C CA . VAL A 1 99 ? 4.891 2.891 1.188 1 93.31 99 VAL A CA 1
ATOM 763 C C . VAL A 1 99 ? 5.047 4.215 0.443 1 93.31 99 VAL A C 1
ATOM 765 O O . VAL A 1 99 ? 6.148 4.758 0.357 1 93.31 99 VAL A O 1
ATOM 768 N N . ASN A 1 100 ? 3.994 4.645 -0.145 1 94.31 100 ASN A N 1
ATOM 769 C CA . ASN A 1 100 ? 3.988 5.969 -0.758 1 94.31 100 ASN A CA 1
ATOM 770 C C . ASN A 1 100 ? 3.639 7.055 0.256 1 94.31 100 ASN A C 1
ATOM 772 O O . ASN A 1 100 ? 2.621 6.961 0.946 1 94.31 100 ASN A O 1
ATOM 776 N N . ILE A 1 101 ? 4.457 8.008 0.391 1 97.25 101 ILE A N 1
ATOM 777 C CA . ILE A 1 101 ? 4.227 9.133 1.293 1 97.25 101 ILE A CA 1
ATOM 778 C C . ILE A 1 101 ? 4.16 10.43 0.493 1 97.25 101 ILE A C 1
ATOM 780 O O . ILE A 1 101 ? 4.957 10.648 -0.421 1 97.25 101 ILE A O 1
ATOM 784 N N . THR A 1 102 ? 3.234 11.266 0.797 1 98.06 102 THR A N 1
ATOM 785 C CA . THR A 1 102 ? 3.145 12.578 0.179 1 98.06 102 THR A CA 1
ATOM 786 C C . THR A 1 102 ? 3.221 13.68 1.234 1 98.06 102 THR A C 1
ATOM 788 O O . THR A 1 102 ? 2.766 13.492 2.365 1 98.06 102 THR A O 1
ATOM 791 N N . VAL A 1 103 ? 3.793 14.758 0.864 1 98.25 103 VAL A N 1
ATOM 792 C CA . VAL A 1 103 ? 3.93 15.922 1.734 1 98.25 103 VAL A CA 1
ATOM 793 C C . VAL A 1 103 ? 3.352 17.156 1.043 1 98.25 103 VAL A C 1
ATOM 795 O O . VAL A 1 103 ? 3.754 17.5 -0.073 1 98.25 103 VAL A O 1
ATOM 798 N N . HIS A 1 104 ? 2.379 17.781 1.692 1 97.88 104 HIS A N 1
ATOM 799 C CA . HIS A 1 104 ? 1.729 18.969 1.146 1 97.88 104 HIS A CA 1
ATOM 800 C C . HIS A 1 104 ? 1.351 19.953 2.252 1 97.88 104 HIS A C 1
ATOM 802 O O . HIS A 1 104 ? 1.562 19.672 3.434 1 97.88 104 HIS A O 1
ATOM 808 N N . ASP A 1 105 ? 0.829 21.109 1.814 1 96.56 105 ASP A N 1
ATOM 809 C CA . ASP A 1 105 ? 0.314 22.094 2.756 1 96.56 105 ASP A CA 1
ATOM 810 C C . ASP A 1 105 ? -1.097 21.734 3.215 1 96.56 105 ASP A C 1
ATOM 812 O O . ASP A 1 105 ? -1.592 22.281 4.203 1 96.56 105 ASP A O 1
ATOM 816 N N . VAL A 1 106 ? -1.69 20.922 2.436 1 96.94 106 VAL A N 1
ATOM 817 C CA . VAL A 1 106 ? -3.025 20.422 2.742 1 96.94 106 VAL A CA 1
ATOM 818 C C . VAL A 1 106 ? -3.049 18.906 2.613 1 96.94 106 VAL A C 1
ATOM 820 O O . VAL A 1 106 ? -2.51 18.344 1.655 1 96.94 106 VAL A O 1
ATOM 823 N N . ILE A 1 107 ? -3.65 18.219 3.57 1 97.88 107 ILE A N 1
ATOM 824 C CA . ILE A 1 107 ? -3.748 16.766 3.482 1 97.88 107 ILE A CA 1
ATOM 825 C C . ILE A 1 107 ? -5.199 16.328 3.668 1 97.88 107 ILE A C 1
ATOM 827 O O . ILE A 1 107 ? -6.02 17.094 4.184 1 97.88 107 ILE A O 1
ATOM 831 N N . LEU A 1 108 ? -5.48 15.188 3.145 1 98.44 108 LEU A N 1
ATOM 832 C CA . LEU A 1 108 ? -6.766 14.523 3.357 1 98.44 108 LEU A CA 1
ATOM 833 C C . LEU A 1 108 ? -6.629 13.383 4.355 1 98.44 108 LEU A C 1
ATOM 835 O O . LEU A 1 108 ? -5.816 12.477 4.16 1 98.44 108 LEU A O 1
ATOM 839 N N . GLU A 1 109 ? -7.352 13.469 5.391 1 96.88 109 GLU A N 1
ATOM 840 C CA . GLU A 1 109 ? -7.387 12.398 6.375 1 96.88 109 GLU A CA 1
ATOM 841 C C . GLU A 1 109 ? -8.609 11.5 6.172 1 96.88 109 GLU A C 1
ATOM 843 O O . GLU A 1 109 ? -9.742 11.977 6.211 1 96.88 109 GLU A O 1
ATOM 848 N N . ILE A 1 110 ? -8.336 10.25 5.938 1 96.88 110 ILE A N 1
ATOM 849 C CA . ILE A 1 110 ? -9.391 9.266 5.73 1 96.88 110 ILE A CA 1
ATOM 850 C C . ILE A 1 110 ? -9.094 8.008 6.547 1 96.88 110 ILE A C 1
ATOM 852 O O . ILE A 1 110 ? -7.977 7.836 7.039 1 96.88 110 ILE A O 1
ATOM 856 N N . PRO A 1 111 ? -10.102 7.152 6.715 1 93.31 111 PRO A N 1
ATOM 857 C CA . PRO A 1 111 ? -9.789 5.887 7.387 1 93.31 111 PRO A CA 1
ATOM 858 C C . PRO A 1 111 ? -8.797 5.031 6.605 1 93.31 111 PRO A C 1
ATOM 860 O O . PRO A 1 111 ? -8.883 4.941 5.379 1 93.31 111 PRO A O 1
ATOM 863 N N . ILE A 1 112 ? -7.844 4.465 7.309 1 90.38 112 ILE A N 1
ATOM 864 C CA . ILE A 1 112 ? -6.844 3.594 6.703 1 90.38 112 ILE A CA 1
ATOM 865 C C . ILE A 1 112 ? -7.441 2.207 6.477 1 90.38 112 ILE A C 1
ATOM 867 O O . ILE A 1 112 ? -7.199 1.585 5.438 1 90.38 112 ILE A O 1
ATOM 871 N N . LEU A 1 113 ? -8.289 1.802 7.387 1 93.12 113 LEU A N 1
ATOM 872 C CA . LEU A 1 113 ? -8.906 0.483 7.305 1 93.12 113 LEU A CA 1
ATOM 873 C C . LEU A 1 113 ? -10.133 0.515 6.402 1 93.12 113 LEU A C 1
ATOM 875 O O . LEU A 1 113 ? -10.773 1.559 6.254 1 93.12 113 LEU A O 1
ATOM 879 N N . PRO A 1 114 ? -10.43 -0.656 5.805 1 94.69 114 PRO A N 1
ATOM 880 C CA . PRO A 1 114 ? -11.664 -0.717 5.02 1 94.69 114 PRO A CA 1
ATOM 881 C C . PRO A 1 114 ? -12.891 -0.307 5.828 1 94.69 114 PRO A C 1
ATOM 883 O O . PRO A 1 114 ? -12.984 -0.623 7.02 1 94.69 114 PRO A O 1
ATOM 886 N N . VAL A 1 115 ? -13.773 0.391 5.141 1 95.88 115 VAL A N 1
ATOM 887 C CA . VAL A 1 115 ? -15.023 0.82 5.766 1 95.88 115 VAL A CA 1
ATOM 888 C C . VAL A 1 115 ? -16.141 -0.153 5.41 1 95.88 115 VAL A C 1
ATOM 890 O O . VAL A 1 115 ? -16.25 -0.582 4.258 1 95.88 115 VAL A O 1
ATOM 893 N N . THR A 1 116 ? -17 -0.469 6.402 1 93.12 116 THR A N 1
ATOM 894 C CA . THR A 1 116 ? -18.109 -1.397 6.168 1 93.12 116 THR A CA 1
ATOM 895 C C . THR A 1 116 ? -19.328 -0.661 5.637 1 93.12 116 THR A C 1
ATOM 897 O O . THR A 1 116 ? -19.656 0.433 6.105 1 93.12 116 THR A O 1
ATOM 900 N N . GLU A 1 117 ? -19.953 -1.332 4.734 1 95.31 117 GLU A N 1
ATOM 901 C CA . GLU A 1 117 ? -21.203 -0.754 4.246 1 95.31 117 GLU A CA 1
ATOM 902 C C . GLU A 1 117 ? -22.172 -0.467 5.395 1 95.31 117 GLU A C 1
ATOM 904 O O . GLU A 1 117 ? -22.281 -1.26 6.332 1 95.31 117 GLU A O 1
ATOM 909 N N . GLY A 1 118 ? -22.844 0.647 5.246 1 95.88 118 GLY A N 1
ATOM 910 C CA . GLY A 1 118 ? -23.797 1.04 6.273 1 95.88 118 GLY A CA 1
ATOM 911 C C . GLY A 1 118 ? -23.188 1.977 7.309 1 95.88 118 GLY A C 1
ATOM 912 O O . GLY A 1 118 ? -23.922 2.656 8.031 1 95.88 118 GLY A O 1
ATOM 913 N N . ASP A 1 119 ? -21.891 1.971 7.41 1 94.94 119 ASP A N 1
ATOM 914 C CA . ASP A 1 119 ? -21.219 2.838 8.375 1 94.94 119 ASP A CA 1
ATOM 915 C C . ASP A 1 119 ? -21.109 4.266 7.84 1 94.94 119 ASP A C 1
ATOM 917 O O . ASP A 1 119 ? -21.156 4.488 6.629 1 94.94 119 ASP A O 1
ATOM 921 N N . ASN A 1 120 ? -20.969 5.215 8.75 1 97.75 120 ASN A N 1
ATOM 922 C CA . ASN A 1 120 ? -20.609 6.582 8.375 1 97.75 120 ASN A CA 1
ATOM 923 C C . ASN A 1 120 ? -19.109 6.77 8.273 1 97.75 120 ASN A C 1
ATOM 925 O O . ASN A 1 120 ? -18.344 6.215 9.07 1 97.75 120 ASN A O 1
ATOM 929 N N . VAL A 1 121 ? -18.703 7.539 7.301 1 97.75 121 VAL A N 1
ATOM 930 C CA . VAL A 1 121 ? -17.281 7.836 7.16 1 97.75 121 VAL A CA 1
ATOM 931 C C . VAL A 1 121 ? -17.078 9.344 7.066 1 97.75 121 VAL A C 1
ATOM 933 O O . VAL A 1 121 ? -17.797 10.031 6.332 1 97.75 121 VAL A O 1
ATOM 936 N N . THR A 1 122 ? -16.172 9.82 7.805 1 97.94 122 THR A N 1
ATOM 937 C CA . THR A 1 122 ? -15.859 11.25 7.77 1 97.94 122 THR A CA 1
ATOM 938 C C . THR A 1 122 ? -14.469 11.477 7.188 1 97.94 122 THR A C 1
ATOM 940 O O . THR A 1 122 ? -13.5 10.844 7.605 1 97.94 122 THR A O 1
ATOM 943 N N . LEU A 1 123 ? -14.383 12.297 6.211 1 98.31 123 LEU A N 1
ATOM 944 C CA . LEU A 1 123 ? -13.133 12.773 5.621 1 98.31 123 LEU A CA 1
ATOM 945 C C . LEU A 1 123 ? -12.797 14.18 6.117 1 98.31 123 LEU A C 1
ATOM 947 O O . LEU A 1 123 ? -13.688 15.023 6.242 1 98.31 123 LEU A O 1
ATOM 951 N N . SER A 1 124 ? -11.555 14.422 6.395 1 97.31 124 SER A N 1
ATOM 952 C CA . SER A 1 124 ? -11.148 15.727 6.898 1 97.31 124 SER A CA 1
ATOM 953 C C . SER A 1 124 ? -10.062 16.344 6.02 1 97.31 124 SER A C 1
ATOM 955 O O . SER A 1 124 ? -9.039 15.719 5.754 1 97.31 124 SER A O 1
ATOM 957 N N . CYS A 1 125 ? -10.328 17.453 5.547 1 97.44 125 CYS A N 1
ATOM 958 C CA . CYS A 1 125 ? -9.344 18.281 4.848 1 97.44 125 CYS A CA 1
ATOM 959 C C . CYS A 1 125 ? -8.594 19.188 5.82 1 97.44 125 CYS A C 1
ATOM 961 O O . CYS A 1 125 ? -9.188 20.062 6.434 1 97.44 125 CYS A O 1
ATOM 963 N N . ARG A 1 126 ? -7.277 18.953 5.934 1 95.69 126 ARG A N 1
ATOM 964 C CA . ARG A 1 126 ? -6.508 19.641 6.969 1 95.69 126 ARG A CA 1
ATOM 965 C C . ARG A 1 126 ? -5.395 20.484 6.355 1 95.69 126 ARG A C 1
ATOM 967 O O . ARG A 1 126 ? -4.445 19.953 5.777 1 95.69 126 ARG A O 1
ATOM 974 N N . PRO A 1 127 ? -5.512 21.766 6.48 1 95.06 127 PRO A N 1
ATOM 975 C CA . PRO A 1 127 ? -4.406 22.641 6.074 1 95.06 127 PRO A CA 1
ATOM 976 C C . PRO A 1 127 ? -3.33 22.766 7.148 1 95.06 127 PRO A C 1
ATOM 978 O O . PRO A 1 127 ? -3.578 22.453 8.32 1 95.06 127 PRO A O 1
ATOM 981 N N . LYS A 1 128 ? -2.104 23 6.801 1 91 128 LYS A N 1
ATOM 982 C CA . LYS A 1 128 ? -0.962 23.156 7.695 1 91 128 LYS A CA 1
ATOM 983 C C . LYS A 1 128 ? -1.25 24.203 8.773 1 91 128 LYS A C 1
ATOM 985 O O . LYS A 1 128 ? -0.903 24.016 9.938 1 91 128 LYS A O 1
ATOM 990 N N . GLU A 1 129 ? -1.713 25.359 8.531 1 81.5 129 GLU A N 1
ATOM 991 C CA . GLU A 1 129 ? -2.023 26.391 9.516 1 81.5 129 GLU A CA 1
ATOM 992 C C . GLU A 1 129 ? -3.523 26.469 9.789 1 81.5 129 GLU A C 1
ATOM 994 O O . GLU A 1 129 ? -4.336 26.203 8.898 1 81.5 129 GLU A O 1
ATOM 999 N N . THR A 1 130 ? -3.777 26.312 11.062 1 72.88 130 THR A N 1
ATOM 1000 C CA . THR A 1 130 ? -5.195 26.391 11.398 1 72.88 130 THR A CA 1
ATOM 1001 C C . THR A 1 130 ? -5.781 27.719 10.938 1 72.88 130 THR A C 1
ATOM 1003 O O . THR A 1 130 ? -5.496 28.766 11.523 1 72.88 130 THR A O 1
ATOM 1006 N N . PRO A 1 131 ? -6.352 27.531 9.797 1 67.12 131 PRO A N 1
ATOM 1007 C CA . PRO A 1 131 ? -6.918 28.781 9.25 1 67.12 131 PRO A CA 1
ATOM 1008 C C . PRO A 1 131 ? -8.242 29.156 9.914 1 67.12 131 PRO A C 1
ATOM 1010 O O . PRO A 1 131 ? -8.859 28.344 10.586 1 67.12 131 PRO A O 1
ATOM 1013 N N . SER A 1 132 ? -8.484 30.328 9.812 1 77.06 132 SER A N 1
ATOM 1014 C CA . SER A 1 132 ? -9.789 30.828 10.219 1 77.06 132 SER A CA 1
ATOM 1015 C C . SER A 1 132 ? -10.906 30.219 9.367 1 77.06 132 SER A C 1
ATOM 1017 O O . SER A 1 132 ? -12.016 30 9.859 1 77.06 132 SER A O 1
ATOM 1019 N N . ASP A 1 133 ? -10.469 29.922 8.117 1 82.06 133 ASP A N 1
ATOM 1020 C CA . ASP A 1 133 ? -11.438 29.344 7.188 1 82.06 133 ASP A CA 1
ATOM 1021 C C . ASP A 1 133 ? -11.109 27.891 6.875 1 82.06 133 ASP A C 1
ATOM 1023 O O . ASP A 1 133 ? -10.055 27.594 6.305 1 82.06 133 ASP A O 1
ATOM 1027 N N . LEU A 1 134 ? -12.008 27.016 7.168 1 89.31 134 LEU A N 1
ATOM 1028 C CA . LEU A 1 134 ? -11.789 25.578 6.988 1 89.31 134 LEU A CA 1
ATOM 1029 C C . LEU A 1 134 ? -12.562 25.062 5.773 1 89.31 134 LEU A C 1
ATOM 1031 O O . LEU A 1 134 ? -12.539 23.859 5.488 1 89.31 134 LEU A O 1
ATOM 1035 N N . THR A 1 135 ? -13.078 26.047 5.043 1 94.75 135 THR A N 1
ATOM 1036 C CA . THR A 1 135 ? -13.891 25.656 3.898 1 94.75 135 THR A CA 1
ATOM 1037 C C . THR A 1 135 ? -13.055 24.875 2.891 1 94.75 135 THR A C 1
ATOM 1039 O O . THR A 1 135 ? -11.953 25.281 2.525 1 94.75 135 THR A O 1
ATOM 1042 N N . ALA A 1 136 ? -13.586 23.75 2.523 1 97.25 136 ALA A N 1
ATOM 1043 C CA . ALA A 1 136 ? -12.859 22.906 1.578 1 97.25 136 ALA A CA 1
ATOM 1044 C C . ALA A 1 136 ? -13.812 22.234 0.599 1 97.25 136 ALA A C 1
ATOM 1046 O O . ALA A 1 136 ? -14.953 21.922 0.951 1 97.25 136 ALA A O 1
ATOM 1047 N N . ASP A 1 137 ? -13.305 22.062 -0.593 1 98.62 137 ASP A N 1
ATOM 1048 C CA . ASP A 1 137 ? -14 21.266 -1.603 1 98.62 137 ASP A CA 1
ATOM 1049 C C . ASP A 1 137 ? -13.539 19.812 -1.577 1 98.62 137 ASP A C 1
ATOM 1051 O O . ASP A 1 137 ? -12.336 19.531 -1.478 1 98.62 137 ASP A O 1
ATOM 1055 N N . PHE A 1 138 ? -14.492 18.922 -1.713 1 98.88 138 PHE A N 1
ATOM 1056 C CA . PHE A 1 138 ? -14.172 17.5 -1.732 1 98.88 138 PHE A CA 1
ATOM 1057 C C . PHE A 1 138 ? -14.477 16.891 -3.098 1 98.88 138 PHE A C 1
ATOM 1059 O O . PHE A 1 138 ? -15.453 17.266 -3.744 1 98.88 138 PHE A O 1
ATOM 1066 N N . TYR A 1 139 ? -13.602 15.969 -3.504 1 98.81 139 TYR A N 1
ATOM 1067 C CA . TYR A 1 139 ? -13.695 15.32 -4.805 1 98.81 139 TYR A CA 1
ATOM 1068 C C . TYR A 1 139 ? -13.602 13.805 -4.664 1 98.81 139 TYR A C 1
ATOM 1070 O O . TYR A 1 139 ? -12.953 13.297 -3.744 1 98.81 139 TYR A O 1
ATOM 1078 N N . LYS A 1 140 ? -14.203 13.117 -5.59 1 98.5 140 LYS A N 1
ATOM 1079 C CA . LYS A 1 140 ? -14.117 11.672 -5.723 1 98.5 140 LYS A CA 1
ATOM 1080 C C . LYS A 1 140 ? -13.945 11.266 -7.184 1 98.5 140 LYS A C 1
ATOM 1082 O O . LYS A 1 140 ? -14.711 11.688 -8.047 1 98.5 140 LYS A O 1
ATOM 1087 N N . ASP A 1 141 ? -12.898 10.484 -7.395 1 97.38 141 ASP A N 1
ATOM 1088 C CA . ASP A 1 141 ? -12.641 9.953 -8.727 1 97.38 141 ASP A CA 1
ATOM 1089 C C . ASP A 1 141 ? -12.641 11.07 -9.773 1 97.38 141 ASP A C 1
ATOM 1091 O O . ASP A 1 141 ? -13.227 10.922 -10.852 1 97.38 141 ASP A O 1
ATOM 1095 N N . GLY A 1 142 ? -12.109 12.148 -9.336 1 95.62 142 GLY A N 1
ATOM 1096 C CA . GLY A 1 142 ? -11.922 13.258 -10.266 1 95.62 142 GLY A CA 1
ATOM 1097 C C . GLY A 1 142 ? -13.109 14.188 -10.336 1 95.62 142 GLY A C 1
ATOM 1098 O O . GLY A 1 142 ? -13.039 15.25 -10.961 1 95.62 142 GLY A O 1
ATOM 1099 N N . SER A 1 143 ? -14.164 13.883 -9.703 1 98.12 143 SER A N 1
ATOM 1100 C CA . SER A 1 143 ? -15.383 14.688 -9.773 1 98.12 143 SER A CA 1
ATOM 1101 C C . SER A 1 143 ? -15.648 15.414 -8.461 1 98.12 143 SER A C 1
ATOM 1103 O O . SER A 1 143 ? -15.422 14.859 -7.383 1 98.12 143 SER A O 1
ATOM 1105 N N . PHE A 1 144 ? -16.328 16.609 -8.594 1 98.62 144 PHE A N 1
ATOM 1106 C CA . PHE A 1 144 ? -16.688 17.422 -7.445 1 98.62 144 PHE A CA 1
ATOM 1107 C C . PHE A 1 144 ? -17.875 16.828 -6.695 1 98.62 144 PHE A C 1
ATOM 1109 O O . PHE A 1 144 ? -18.859 16.391 -7.309 1 98.62 144 PHE A O 1
ATOM 1116 N N . LEU A 1 145 ? -17.672 16.734 -5.383 1 98.44 145 LEU A N 1
ATOM 1117 C CA . LEU A 1 145 ? -18.75 16.25 -4.555 1 98.44 145 LEU A CA 1
ATOM 1118 C C . LEU A 1 145 ? -19.516 17.391 -3.906 1 98.44 145 LEU A C 1
ATOM 1120 O O . LEU A 1 145 ? -20.656 17.672 -4.27 1 98.44 145 LEU A O 1
ATOM 1124 N N . ARG A 1 146 ? -18.844 18.094 -3.004 1 98.31 146 ARG A N 1
ATOM 1125 C CA . ARG A 1 146 ? -19.469 19.219 -2.33 1 98.31 146 ARG A CA 1
ATOM 1126 C C . ARG A 1 146 ? -18.438 20.031 -1.558 1 98.31 146 ARG A C 1
ATOM 1128 O O . ARG A 1 146 ? -17.297 19.578 -1.355 1 98.31 146 ARG A O 1
ATOM 1135 N N . THR A 1 147 ? -18.922 21.219 -1.175 1 98.31 147 THR A N 1
ATOM 1136 C CA . THR A 1 147 ? -18.141 22.109 -0.318 1 98.31 147 THR A CA 1
ATOM 1137 C C . THR A 1 147 ? -18.562 21.953 1.142 1 98.31 147 THR A C 1
ATOM 1139 O O . THR A 1 147 ? -19.75 21.859 1.448 1 98.31 147 THR A O 1
ATOM 1142 N N . GLU A 1 148 ? -17.547 21.781 1.974 1 97.88 148 GLU A N 1
ATOM 1143 C CA . GLU A 1 148 ? -17.812 21.734 3.408 1 97.88 148 GLU A CA 1
ATOM 1144 C C . GLU A 1 148 ? -17.156 22.906 4.129 1 97.88 148 GLU A C 1
ATOM 1146 O O . GLU A 1 148 ? -15.945 23.125 3.996 1 97.88 148 GLU A O 1
ATOM 1151 N N . PHE A 1 149 ? -17.891 23.594 5.031 1 95 149 PHE A N 1
ATOM 1152 C CA . PHE A 1 149 ? -17.406 24.797 5.703 1 95 149 PHE A CA 1
ATOM 1153 C C . PHE A 1 149 ? -16.531 24.422 6.902 1 95 149 PHE A C 1
ATOM 1155 O O . PHE A 1 149 ? -15.695 25.203 7.336 1 95 149 PHE A O 1
ATOM 1162 N N . THR A 1 150 ? -16.688 23.203 7.391 1 93.75 150 THR A N 1
ATOM 1163 C CA . THR A 1 150 ? -15.945 22.781 8.57 1 93.75 150 THR A CA 1
ATOM 1164 C C . THR A 1 150 ? -14.672 22.031 8.172 1 93.75 150 THR A C 1
ATOM 1166 O O . THR A 1 150 ? -13.898 21.609 9.031 1 93.75 150 THR A O 1
ATOM 1169 N N . GLY A 1 151 ? -14.492 21.844 6.883 1 95.62 151 GLY A N 1
ATOM 1170 C CA . GLY A 1 151 ? -13.344 21.094 6.414 1 95.62 151 GLY A CA 1
ATOM 1171 C C . GLY A 1 151 ? -13.523 19.594 6.555 1 95.62 151 GLY A C 1
ATOM 1172 O O . GLY A 1 151 ? -12.602 18.828 6.285 1 95.62 151 GLY A O 1
ATOM 1173 N N . LYS A 1 152 ? -14.742 19.203 6.98 1 97.44 152 LYS A N 1
ATOM 1174 C CA . LYS A 1 152 ? -15.047 17.781 7.148 1 97.44 152 LYS A CA 1
ATOM 1175 C C . LYS A 1 152 ? -16.266 17.375 6.332 1 97.44 152 LYS A C 1
ATOM 1177 O O . LYS A 1 152 ? -17.25 18.125 6.273 1 97.44 152 LYS A O 1
ATOM 1182 N N . MET A 1 153 ? -16.125 16.281 5.676 1 98.31 153 MET A N 1
ATOM 1183 C CA . MET A 1 153 ? -17.25 15.727 4.93 1 98.31 153 MET A CA 1
ATOM 1184 C C . MET A 1 153 ? -17.609 14.336 5.438 1 98.31 153 MET A C 1
ATOM 1186 O O . MET A 1 153 ? -16.766 13.445 5.469 1 98.31 153 MET A O 1
ATOM 1190 N N . THR A 1 154 ? -18.875 14.203 5.793 1 98.31 154 THR A N 1
ATOM 1191 C CA . THR A 1 154 ? -19.359 12.898 6.238 1 98.31 154 THR A CA 1
ATOM 1192 C C . THR A 1 154 ? -20.219 12.242 5.168 1 98.31 154 THR A C 1
ATOM 1194 O O . THR A 1 154 ? -21.156 12.867 4.648 1 98.31 154 THR A O 1
ATOM 1197 N N . ILE A 1 155 ? -19.828 11.055 4.793 1 98.12 155 ILE A N 1
ATOM 1198 C CA . ILE A 1 155 ? -20.656 10.211 3.943 1 98.12 155 ILE A CA 1
ATOM 1199 C C . ILE A 1 155 ? -21.469 9.25 4.809 1 98.12 155 ILE A C 1
ATOM 1201 O O . ILE A 1 155 ? -20.922 8.344 5.434 1 98.12 155 ILE A O 1
ATOM 1205 N N . PRO A 1 156 ? -22.719 9.492 4.816 1 97.62 156 PRO A N 1
ATOM 1206 C CA . PRO A 1 156 ? -23.531 8.609 5.66 1 97.62 156 PRO A CA 1
ATOM 1207 C C . PRO A 1 156 ? -23.797 7.258 5.012 1 97.62 156 PRO A C 1
ATOM 1209 O O . PRO A 1 156 ? -23.969 7.176 3.793 1 97.62 156 PRO A O 1
ATOM 1212 N N . ALA A 1 157 ? -23.812 6.152 5.797 1 97.38 157 ALA A N 1
ATOM 1213 C CA . ALA A 1 157 ? -24.188 4.809 5.367 1 97.38 157 ALA A CA 1
ATOM 1214 C C . ALA A 1 157 ? -23.547 4.465 4.023 1 97.38 157 ALA A C 1
ATOM 1216 O O . ALA A 1 157 ? -24.25 4.195 3.047 1 97.38 157 ALA A O 1
ATOM 1217 N N . VAL A 1 158 ? -22.266 4.41 4.082 1 97.19 158 VAL A N 1
ATOM 1218 C CA . VAL A 1 158 ? -21.516 4.223 2.848 1 97.19 158 VAL A CA 1
ATOM 1219 C C . VAL A 1 158 ? -21.984 2.947 2.148 1 97.19 158 VAL A C 1
ATOM 1221 O O . VAL A 1 158 ? -22.469 2.021 2.797 1 97.19 158 VAL A O 1
ATOM 1224 N N . ASN A 1 159 ? -21.906 2.943 0.829 1 96.62 159 ASN A N 1
ATOM 1225 C CA . ASN A 1 159 ? -22.109 1.757 0.003 1 96.62 159 ASN A CA 1
ATOM 1226 C C . ASN A 1 159 ? -20.938 1.525 -0.943 1 96.62 159 ASN A C 1
ATOM 1228 O O . ASN A 1 159 ? -20.016 2.33 -0.991 1 96.62 159 ASN A O 1
ATOM 1232 N N . LYS A 1 160 ? -20.938 0.406 -1.602 1 95.25 160 LYS A N 1
ATOM 1233 C CA . LYS A 1 160 ? -19.828 0.013 -2.467 1 95.25 160 LYS A CA 1
ATOM 1234 C C . LYS A 1 160 ? -19.531 1.096 -3.498 1 95.25 160 LYS A C 1
ATOM 1236 O O . LYS A 1 160 ? -18.375 1.281 -3.889 1 95.25 160 LYS A O 1
ATOM 1241 N N . SER A 1 161 ? -20.531 1.832 -3.855 1 96.69 161 SER A N 1
ATOM 1242 C CA . SER A 1 161 ? -20.344 2.885 -4.848 1 96.69 161 SER A CA 1
ATOM 1243 C C . SER A 1 161 ? -19.5 4.027 -4.281 1 96.69 161 SER A C 1
ATOM 1245 O O . SER A 1 161 ? -19 4.863 -5.031 1 96.69 161 SER A O 1
ATOM 1247 N N . ASP A 1 162 ? -19.406 4.062 -2.961 1 97.69 162 ASP A N 1
ATOM 1248 C CA . ASP A 1 162 ? -18.625 5.125 -2.32 1 97.69 162 ASP A CA 1
ATOM 1249 C C . ASP A 1 162 ? -17.141 4.801 -2.312 1 97.69 162 ASP A C 1
ATOM 1251 O O . ASP A 1 162 ? -16.312 5.645 -1.955 1 97.69 162 ASP A O 1
ATOM 1255 N N . GLU A 1 163 ? -16.797 3.623 -2.656 1 96.69 163 GLU A N 1
ATOM 1256 C CA . GLU A 1 163 ? -15.391 3.262 -2.811 1 96.69 163 GLU A CA 1
ATOM 1257 C C . GLU A 1 163 ? -14.742 4.059 -3.934 1 96.69 163 GLU A C 1
ATOM 1259 O O . GLU A 1 163 ? -15.344 4.262 -4.992 1 96.69 163 GLU A O 1
ATOM 1264 N N . GLY A 1 164 ? -13.531 4.559 -3.668 1 96.5 164 GLY A N 1
ATOM 1265 C CA . GLY A 1 164 ? -12.883 5.305 -4.73 1 96.5 164 GLY A CA 1
ATOM 1266 C C . GLY A 1 164 ? -11.773 6.211 -4.227 1 96.5 164 GLY A C 1
ATOM 1267 O O . GLY A 1 164 ? -11.391 6.145 -3.057 1 96.5 164 GLY A O 1
ATOM 1268 N N . TRP A 1 165 ? -11.227 7.047 -5.145 1 97.5 165 TRP A N 1
ATOM 1269 C CA . TRP A 1 165 ? -10.148 7.996 -4.867 1 97.5 165 TRP A CA 1
ATOM 1270 C C . TRP A 1 165 ? -10.719 9.344 -4.434 1 97.5 165 TRP A C 1
ATOM 1272 O O . TRP A 1 165 ? -11.461 9.984 -5.184 1 97.5 165 TRP A O 1
ATOM 1282 N N . TYR A 1 166 ? -10.312 9.789 -3.271 1 98.62 166 TYR A N 1
ATOM 1283 C CA . TYR A 1 166 ? -10.797 11.055 -2.742 1 98.62 166 TYR A CA 1
ATOM 1284 C C . TYR A 1 166 ? -9.656 12.062 -2.625 1 98.62 166 TYR A C 1
ATOM 1286 O O . TYR A 1 166 ? -8.508 11.688 -2.398 1 98.62 166 TYR A O 1
ATOM 1294 N N . TRP A 1 167 ? -9.961 13.297 -2.779 1 98.75 167 TRP A N 1
ATOM 1295 C CA . TRP A 1 167 ? -9.047 14.391 -2.457 1 98.75 167 TRP A CA 1
ATOM 1296 C C . TRP A 1 167 ? -9.812 15.672 -2.148 1 98.75 167 TRP A C 1
ATOM 1298 O O . TRP A 1 167 ? -11.031 15.734 -2.34 1 98.75 167 TRP A O 1
ATOM 1308 N N . CYS A 1 168 ? -9.164 16.641 -1.54 1 98.69 168 CYS A N 1
ATOM 1309 C CA . CYS A 1 168 ? -9.82 17.891 -1.171 1 98.69 168 CYS A CA 1
ATOM 1310 C C . CYS A 1 168 ? -8.992 19.094 -1.609 1 98.69 168 CYS A C 1
ATOM 1312 O O . CYS A 1 168 ? -7.777 18.984 -1.783 1 98.69 168 CYS A O 1
ATOM 1314 N N . ARG A 1 169 ? -9.664 20.109 -1.832 1 97.94 169 ARG A N 1
ATOM 1315 C CA . ARG A 1 169 ? -9.055 21.391 -2.186 1 97.94 169 ARG A CA 1
ATOM 1316 C C . ARG A 1 169 ? -9.359 22.438 -1.131 1 97.94 169 ARG A C 1
ATOM 1318 O O . ARG A 1 169 ? -10.516 22.641 -0.762 1 97.94 169 ARG A O 1
ATOM 1325 N N . HIS A 1 170 ? -8.391 23 -0.646 1 96 170 HIS A N 1
ATOM 1326 C CA . HIS A 1 170 ? -8.438 24.156 0.247 1 96 170 HIS A CA 1
ATOM 1327 C C . HIS A 1 170 ? -7.746 25.359 -0.376 1 96 170 HIS A C 1
ATOM 1329 O O . HIS A 1 170 ? -6.922 25.219 -1.281 1 96 170 HIS A O 1
ATOM 1335 N N . PRO A 1 171 ? -8.141 26.562 0.099 1 93.19 171 PRO A N 1
ATOM 1336 C CA . PRO A 1 171 ? -7.477 27.734 -0.455 1 93.19 171 PRO A CA 1
ATOM 1337 C C . PRO A 1 171 ? -5.957 27.656 -0.359 1 93.19 171 PRO A C 1
ATOM 1339 O O . PRO A 1 171 ? -5.25 28.25 -1.18 1 93.19 171 PRO A O 1
ATOM 1342 N N . LYS A 1 172 ? -5.426 26.906 0.562 1 93.25 172 LYS A N 1
ATOM 1343 C CA . LYS A 1 172 ? -3.986 26.812 0.782 1 93.25 172 LYS A CA 1
ATOM 1344 C C . LYS A 1 172 ? -3.357 25.734 -0.099 1 93.25 172 LYS A C 1
ATOM 1346 O O . LYS A 1 172 ? -2.133 25.594 -0.129 1 93.25 172 LYS A O 1
ATOM 1351 N N . GLY A 1 173 ? -4.191 25.016 -0.773 1 94.75 173 GLY A N 1
ATOM 1352 C CA . GLY A 1 173 ? -3.656 23.984 -1.649 1 94.75 173 GLY A CA 1
ATOM 1353 C C . GLY A 1 173 ? -4.57 22.781 -1.778 1 94.75 173 GLY A C 1
ATOM 1354 O O . GLY A 1 173 ? -5.742 22.828 -1.403 1 94.75 173 GLY A O 1
ATOM 1355 N N . ASN A 1 174 ? -3.986 21.734 -2.4 1 97.31 174 ASN A N 1
ATOM 1356 C CA . ASN A 1 174 ? -4.711 20.484 -2.623 1 97.31 174 ASN A CA 1
ATOM 1357 C C . ASN A 1 174 ? -4.062 19.328 -1.882 1 97.31 174 ASN A C 1
ATOM 1359 O O . ASN A 1 174 ? -2.838 19.266 -1.75 1 97.31 174 ASN A O 1
ATOM 1363 N N . SER A 1 175 ? -4.91 18.422 -1.438 1 98.44 175 SER A N 1
ATOM 1364 C CA . SER A 1 175 ? -4.375 17.172 -0.897 1 98.44 175 SER A CA 1
ATOM 1365 C C . SER A 1 175 ? -4.031 16.188 -2.012 1 98.44 175 SER A C 1
ATOM 1367 O O . SER A 1 175 ? -4.449 16.359 -3.156 1 98.44 175 SER A O 1
ATOM 1369 N N . SER A 1 176 ? -3.227 15.172 -1.677 1 98.06 176 SER A N 1
ATOM 1370 C CA . SER A 1 176 ? -3.1 14.016 -2.564 1 98.06 176 SER A CA 1
ATOM 1371 C C . SER A 1 176 ? -4.355 13.156 -2.537 1 98.06 176 SER A C 1
ATOM 1373 O O . SER A 1 176 ? -5.207 13.32 -1.657 1 98.06 176 SER A O 1
ATOM 1375 N N . LYS A 1 177 ? -4.449 12.32 -3.518 1 97.69 177 LYS A N 1
ATOM 1376 C CA . LYS A 1 177 ? -5.566 11.375 -3.557 1 97.69 177 LYS A CA 1
ATOM 1377 C C . LYS A 1 177 ? -5.348 10.227 -2.578 1 97.69 177 LYS A C 1
ATOM 1379 O O . LYS A 1 177 ? -4.215 9.781 -2.379 1 97.69 177 LYS A O 1
ATOM 1384 N N . SER A 1 178 ? -6.375 9.797 -1.983 1 97.19 178 SER A N 1
ATOM 1385 C CA . SER A 1 178 ? -6.367 8.625 -1.115 1 97.19 178 SER A CA 1
ATOM 1386 C C . SER A 1 178 ? -7.574 7.734 -1.378 1 97.19 178 SER A C 1
ATOM 1388 O O . SER A 1 178 ? -8.656 8.227 -1.698 1 97.19 178 SER A O 1
ATOM 1390 N N . TRP A 1 179 ? -7.359 6.48 -1.261 1 95.12 179 TRP A N 1
ATOM 1391 C CA . TRP A 1 179 ? -8.391 5.496 -1.59 1 95.12 179 TRP A CA 1
ATOM 1392 C C . TRP A 1 179 ? -9.148 5.062 -0.34 1 95.12 179 TRP A C 1
ATOM 1394 O O . TRP A 1 179 ? -8.539 4.762 0.689 1 95.12 179 TRP A O 1
ATOM 1404 N N . ILE A 1 180 ? -10.43 5.004 -0.463 1 96.38 180 ILE A N 1
ATOM 1405 C CA . ILE A 1 180 ? -11.266 4.41 0.572 1 96.38 180 ILE A CA 1
ATOM 1406 C C . ILE A 1 180 ? -11.828 3.08 0.078 1 96.38 180 ILE A C 1
ATOM 1408 O O . ILE A 1 180 ? -12.453 3.018 -0.983 1 96.38 180 ILE A O 1
ATOM 1412 N N . THR A 1 181 ? -11.555 2.08 0.804 1 94 181 THR A N 1
ATOM 1413 C CA . THR A 1 181 ? -12.117 0.766 0.498 1 94 181 THR A CA 1
ATOM 1414 C C . THR A 1 181 ? -13.414 0.541 1.258 1 94 181 THR A C 1
ATOM 1416 O O . THR A 1 181 ? -13.469 0.699 2.48 1 94 181 THR A O 1
ATOM 1419 N N . VAL A 1 182 ? -14.445 0.2 0.537 1 95.19 182 VAL A N 1
ATOM 1420 C CA . VAL A 1 182 ? -15.727 -0.11 1.154 1 95.19 182 VAL A CA 1
ATOM 1421 C C . VAL A 1 182 ? -16.016 -1.603 1.014 1 95.19 182 VAL A C 1
ATOM 1423 O O . VAL A 1 182 ? -15.883 -2.17 -0.073 1 95.19 182 VAL A O 1
ATOM 1426 N N . THR A 1 183 ? -16.406 -2.203 2.1 1 92.12 183 THR A N 1
ATOM 1427 C CA . THR A 1 183 ? -16.641 -3.643 2.105 1 92.12 183 THR A CA 1
ATOM 1428 C C . THR A 1 183 ? -18.062 -3.951 2.602 1 92.12 183 THR A C 1
ATOM 1430 O O . THR A 1 183 ? -18.641 -3.17 3.354 1 92.12 183 THR A O 1
ATOM 1433 N N . MET B 1 1 ? 10.594 26.219 52.094 1 43.38 1 MET B N 1
ATOM 1434 C CA . MET B 1 1 ? 9.586 25.703 51.156 1 43.38 1 MET B CA 1
ATOM 1435 C C . MET B 1 1 ? 10.211 25.359 49.812 1 43.38 1 MET B C 1
ATOM 1437 O O . MET B 1 1 ? 10.555 26.25 49.031 1 43.38 1 MET B O 1
ATOM 1441 N N . GLU B 1 2 ? 10.945 24.156 49.656 1 56.91 2 GLU B N 1
ATOM 1442 C CA . GLU B 1 2 ? 11.625 23.578 48.5 1 56.91 2 GLU B CA 1
ATOM 1443 C C . GLU B 1 2 ? 10.625 23.203 47.406 1 56.91 2 GLU B C 1
ATOM 1445 O O . GLU B 1 2 ? 9.68 22.453 47.656 1 56.91 2 GLU B O 1
ATOM 1450 N N . LEU B 1 3 ? 10.375 24.109 46.469 1 54.5 3 LEU B N 1
ATOM 1451 C CA . LEU B 1 3 ? 9.555 23.844 45.281 1 54.5 3 LEU B CA 1
ATOM 1452 C C . LEU B 1 3 ? 10.055 22.609 44.531 1 54.5 3 LEU B C 1
ATOM 1454 O O . LEU B 1 3 ? 11.188 22.594 44.031 1 54.5 3 LEU B O 1
ATOM 1458 N N . THR B 1 4 ? 9.555 21.453 44.844 1 63.16 4 THR B N 1
ATOM 1459 C CA . THR B 1 4 ? 9.812 20.281 44.031 1 63.16 4 THR B CA 1
ATOM 1460 C C . THR B 1 4 ? 9.312 20.516 42.594 1 63.16 4 THR B C 1
ATOM 1462 O O . THR B 1 4 ? 8.156 20.875 42.406 1 63.16 4 THR B O 1
ATOM 1465 N N . PRO B 1 5 ? 10.203 20.75 41.688 1 63.09 5 PRO B N 1
ATOM 1466 C CA . PRO B 1 5 ? 9.695 20.891 40.312 1 63.09 5 PRO B CA 1
ATOM 1467 C C . PRO B 1 5 ? 8.875 19.672 39.875 1 63.09 5 PRO B C 1
ATOM 1469 O O . PRO B 1 5 ? 9.281 18.531 40.062 1 63.09 5 PRO B O 1
ATOM 1472 N N . VAL B 1 6 ? 7.598 19.844 39.656 1 56.59 6 VAL B N 1
ATOM 1473 C CA . VAL B 1 6 ? 6.754 18.828 39 1 56.59 6 VAL B CA 1
ATOM 1474 C C . VAL B 1 6 ? 7.258 18.562 37.594 1 56.59 6 VAL B C 1
ATOM 1476 O O . VAL B 1 6 ? 7.188 19.438 36.719 1 56.59 6 VAL B O 1
ATOM 1479 N N . TYR B 1 7 ? 8.188 17.672 37.438 1 55.41 7 TYR B N 1
ATOM 1480 C CA . TYR B 1 7 ? 8.492 17.203 36.094 1 55.41 7 TYR B CA 1
ATOM 1481 C C . TYR B 1 7 ? 7.254 16.625 35.438 1 55.41 7 TYR B C 1
ATOM 1483 O O . TYR B 1 7 ? 6.699 15.625 35.875 1 55.41 7 TYR B O 1
ATOM 1491 N N . TRP B 1 8 ? 6.438 17.453 34.781 1 52.12 8 TRP B N 1
ATOM 1492 C CA . TRP B 1 8 ? 5.41 16.922 33.875 1 52.12 8 TRP B CA 1
ATOM 1493 C C . TRP B 1 8 ? 5.992 15.875 32.938 1 52.12 8 TRP B C 1
ATOM 1495 O O . TRP B 1 8 ? 6.781 16.203 32.062 1 52.12 8 TRP B O 1
ATOM 1505 N N . ILE B 1 9 ? 6.055 14.703 33.375 1 45.5 9 ILE B N 1
ATOM 1506 C CA . ILE B 1 9 ? 6.363 13.586 32.5 1 45.5 9 ILE B CA 1
ATOM 1507 C C . ILE B 1 9 ? 5.355 13.555 31.344 1 45.5 9 ILE B C 1
ATOM 1509 O O . ILE B 1 9 ? 4.176 13.258 31.547 1 45.5 9 ILE B O 1
ATOM 1513 N N . PHE B 1 10 ? 5.473 14.406 30.375 1 48.03 10 PHE B N 1
ATOM 1514 C CA . PHE B 1 10 ? 4.758 14.195 29.125 1 48.03 10 PHE B CA 1
ATOM 1515 C C . PHE B 1 10 ? 4.945 12.766 28.625 1 48.03 10 PHE B C 1
ATOM 1517 O O . PHE B 1 10 ? 6.031 12.398 28.172 1 48.03 10 PHE B O 1
ATOM 1524 N N . TRP B 1 11 ? 4.238 11.836 29.188 1 45.94 11 TRP B N 1
ATOM 1525 C CA . TRP B 1 11 ? 4.156 10.5 28.609 1 45.94 11 TRP B CA 1
ATOM 1526 C C . TRP B 1 11 ? 3.793 10.57 27.125 1 45.94 11 TRP B C 1
ATOM 1528 O O . TRP B 1 11 ? 2.652 10.883 26.781 1 45.94 11 TRP B O 1
ATOM 1538 N N . ILE B 1 12 ? 4.684 11.055 26.344 1 46.75 12 ILE B N 1
ATOM 1539 C CA . ILE B 1 12 ? 4.484 10.805 24.922 1 46.75 12 ILE B CA 1
ATOM 1540 C C . ILE B 1 12 ? 4.066 9.352 24.703 1 46.75 12 ILE B C 1
ATOM 1542 O O . ILE B 1 12 ? 4.867 8.438 24.906 1 46.75 12 ILE B O 1
ATOM 1546 N N . LEU B 1 13 ? 2.857 8.969 25.094 1 48.03 13 LEU B N 1
ATOM 1547 C CA . LEU B 1 13 ? 2.332 7.668 24.703 1 48.03 13 LEU B CA 1
ATOM 1548 C C . LEU B 1 13 ? 2.672 7.359 23.25 1 48.03 13 LEU B C 1
ATOM 1550 O O . LEU B 1 13 ? 2.088 7.941 22.328 1 48.03 13 LEU B O 1
ATOM 1554 N N . CYS B 1 14 ? 3.902 7.047 23.094 1 52 14 CYS B N 1
ATOM 1555 C CA . CYS B 1 14 ? 4.336 6.551 21.781 1 52 14 CYS B CA 1
ATOM 1556 C C . CYS B 1 14 ? 3.371 5.496 21.25 1 52 14 CYS B C 1
ATOM 1558 O O . CYS B 1 14 ? 3.236 4.422 21.844 1 52 14 CYS B O 1
ATOM 1560 N N . GLN B 1 15 ? 2.172 5.918 20.734 1 59.25 15 GLN B N 1
ATOM 1561 C CA . GLN B 1 15 ? 1.267 4.953 20.109 1 59.25 15 GLN B CA 1
ATOM 1562 C C . GLN B 1 15 ? 2.035 3.936 19.281 1 59.25 15 GLN B C 1
ATOM 1564 O O . GLN B 1 15 ? 2.738 4.305 18.328 1 59.25 15 GLN B O 1
ATOM 1569 N N . SER B 1 16 ? 2.301 2.717 19.828 1 63.44 16 SER B N 1
ATOM 1570 C CA . SER B 1 16 ? 3.021 1.638 19.156 1 63.44 16 SER B CA 1
ATOM 1571 C C . SER B 1 16 ? 2.436 1.35 17.781 1 63.44 16 SER B C 1
ATOM 1573 O O . SER B 1 16 ? 1.217 1.268 17.625 1 63.44 16 SER B O 1
ATOM 1575 N N . ALA B 1 17 ? 3.105 1.711 16.703 1 75.69 17 ALA B N 1
ATOM 1576 C CA . ALA B 1 17 ? 2.6 1.382 15.375 1 75.69 17 ALA B CA 1
ATOM 1577 C C . ALA B 1 17 ? 3.096 0.011 14.922 1 75.69 17 ALA B C 1
ATOM 1579 O O . ALA B 1 17 ? 4.285 -0.293 15.031 1 75.69 17 ALA B O 1
ATOM 1580 N N . GLY B 1 18 ? 2.158 -0.921 14.75 1 82.88 18 GLY B N 1
ATOM 1581 C CA . GLY B 1 18 ? 2.506 -2.238 14.242 1 82.88 18 GLY B CA 1
ATOM 1582 C C . GLY B 1 18 ? 2.668 -2.27 12.734 1 82.88 18 GLY B C 1
ATOM 1583 O O . GLY B 1 18 ? 2.301 -1.316 12.047 1 82.88 18 GLY B O 1
ATOM 1584 N N . SER B 1 19 ? 3.371 -3.303 12.336 1 88 19 SER B N 1
ATOM 1585 C CA . SER B 1 19 ? 3.543 -3.529 10.906 1 88 19 SER B CA 1
ATOM 1586 C C . SER B 1 19 ? 3.176 -4.961 10.523 1 88 19 SER B C 1
ATOM 1588 O O . SER B 1 19 ? 3.289 -5.875 11.344 1 88 19 SER B O 1
ATOM 1590 N N . LEU B 1 20 ? 2.701 -5.02 9.32 1 91.31 20 LEU B N 1
ATOM 1591 C CA . LEU B 1 20 ? 2.383 -6.336 8.781 1 91.31 20 LEU B CA 1
ATOM 1592 C C . LEU B 1 20 ? 3.457 -6.797 7.797 1 91.31 20 LEU B C 1
ATOM 1594 O O . LEU B 1 20 ? 3.812 -6.062 6.871 1 91.31 20 LEU B O 1
ATOM 1598 N N . ILE B 1 21 ? 3.949 -7.957 8.008 1 90.69 21 ILE B N 1
ATOM 1599 C CA . ILE B 1 21 ? 4.922 -8.562 7.102 1 90.69 21 ILE B CA 1
ATOM 1600 C C . ILE B 1 21 ? 4.281 -9.734 6.359 1 90.69 21 ILE B C 1
ATOM 1602 O O . ILE B 1 21 ? 3.65 -10.594 6.977 1 90.69 21 ILE B O 1
ATOM 1606 N N . VAL B 1 22 ? 4.406 -9.648 5.094 1 92.44 22 VAL B N 1
ATOM 1607 C CA . VAL B 1 22 ? 3.877 -10.719 4.254 1 92.44 22 VAL B CA 1
ATOM 1608 C C . VAL B 1 22 ? 5.027 -11.547 3.688 1 92.44 22 VAL B C 1
ATOM 1610 O O . VAL B 1 22 ? 5.965 -11 3.102 1 92.44 22 VAL B O 1
ATOM 1613 N N . ARG B 1 23 ? 4.871 -12.859 3.836 1 91.44 23 ARG B N 1
ATOM 1614 C CA . ARG B 1 23 ? 5.879 -13.773 3.311 1 91.44 23 ARG B CA 1
ATOM 1615 C C . ARG B 1 23 ? 5.238 -14.859 2.459 1 91.44 23 ARG B C 1
ATOM 1617 O O . ARG B 1 23 ? 4.332 -15.562 2.918 1 91.44 23 ARG B O 1
ATOM 1624 N N . PRO B 1 24 ? 5.875 -15.148 1.285 1 90.88 24 PRO B N 1
ATOM 1625 C CA . PRO B 1 24 ? 6.883 -14.344 0.586 1 90.88 24 PRO B CA 1
ATOM 1626 C C . PRO B 1 24 ? 6.418 -12.914 0.322 1 90.88 24 PRO B C 1
ATOM 1628 O O . PRO B 1 24 ? 5.219 -12.633 0.385 1 90.88 24 PRO B O 1
ATOM 1631 N N . ASN B 1 25 ? 7.379 -12.016 0.036 1 89.56 25 ASN B N 1
ATOM 1632 C CA . ASN B 1 25 ? 7.082 -10.594 -0.149 1 89.56 25 ASN B CA 1
ATOM 1633 C C . ASN B 1 25 ? 6.465 -10.328 -1.52 1 89.56 25 ASN B C 1
ATOM 1635 O O . ASN B 1 25 ? 7.152 -9.859 -2.43 1 89.56 25 ASN B O 1
ATOM 1639 N N . ARG B 1 26 ? 5.25 -10.547 -1.639 1 92.31 26 ARG B N 1
ATOM 1640 C CA . ARG B 1 26 ? 4.43 -10.297 -2.82 1 92.31 26 ARG B CA 1
ATOM 1641 C C . ARG B 1 26 ? 2.971 -10.07 -2.438 1 92.31 26 ARG B C 1
ATOM 1643 O O . ARG B 1 26 ? 2.596 -10.242 -1.277 1 92.31 26 ARG B O 1
ATOM 1650 N N . ARG B 1 27 ? 2.178 -9.688 -3.443 1 94.94 27 ARG B N 1
ATOM 1651 C CA . ARG B 1 27 ? 0.8 -9.328 -3.125 1 94.94 27 ARG B CA 1
ATOM 1652 C C . ARG B 1 27 ? -0.185 -10.273 -3.803 1 94.94 27 ARG B C 1
ATOM 1654 O O . ARG B 1 27 ? -1.377 -10.266 -3.488 1 94.94 27 ARG B O 1
ATOM 1661 N N . GLN B 1 28 ? 0.333 -10.945 -4.746 1 97.56 28 GLN B N 1
ATOM 1662 C CA . GLN B 1 28 ? -0.493 -11.945 -5.414 1 97.56 28 GLN B CA 1
ATOM 1663 C C . GLN B 1 28 ? 0.014 -13.359 -5.129 1 97.56 28 GLN B C 1
ATOM 1665 O O . GLN B 1 28 ? 1.215 -13.617 -5.219 1 97.56 28 GLN B O 1
ATOM 1670 N N . PHE B 1 29 ? -0.921 -14.211 -4.801 1 97.69 29 PHE B N 1
ATOM 1671 C CA . PHE B 1 29 ? -0.566 -15.586 -4.469 1 97.69 29 PHE B CA 1
ATOM 1672 C C . PHE B 1 29 ? -1.369 -16.562 -5.309 1 97.69 29 PHE B C 1
ATOM 1674 O O . PHE B 1 29 ? -2.533 -16.312 -5.625 1 97.69 29 PHE B O 1
ATOM 1681 N N . LEU B 1 30 ? -0.677 -17.672 -5.617 1 97.5 30 LEU B N 1
ATOM 1682 C CA . LEU B 1 30 ? -1.381 -18.781 -6.258 1 97.5 30 LEU B CA 1
ATOM 1683 C C . LEU B 1 30 ? -2.193 -19.562 -5.234 1 97.5 30 LEU B C 1
ATOM 1685 O O . LEU B 1 30 ? -1.779 -19.719 -4.082 1 97.5 30 LEU B O 1
ATOM 1689 N N . GLU B 1 31 ? -3.303 -20.062 -5.734 1 96.75 31 GLU B N 1
ATOM 1690 C CA . GLU B 1 31 ? -4.035 -20.984 -4.883 1 96.75 31 GLU B CA 1
ATOM 1691 C C . GLU B 1 31 ? -3.135 -22.125 -4.395 1 96.75 31 GLU B C 1
ATOM 1693 O O . GLU B 1 31 ? -2.301 -22.625 -5.152 1 96.75 31 GLU B O 1
ATOM 1698 N N . TYR B 1 32 ? -3.182 -22.359 -3.08 1 95.88 32 TYR B N 1
ATOM 1699 C CA . TYR B 1 32 ? -2.533 -23.469 -2.375 1 95.88 32 TYR B CA 1
ATOM 1700 C C . TYR B 1 32 ? -1.057 -23.172 -2.143 1 95.88 32 TYR B C 1
ATOM 1702 O O . TYR B 1 32 ? -0.329 -24 -1.6 1 95.88 32 TYR B O 1
ATOM 1710 N N . GLU B 1 33 ? -0.618 -22.016 -2.619 1 94.88 33 GLU B N 1
ATOM 1711 C CA . GLU B 1 33 ? 0.718 -21.578 -2.23 1 94.88 33 GLU B CA 1
ATOM 1712 C C . GLU B 1 33 ? 0.689 -20.828 -0.898 1 94.88 33 GLU B C 1
ATOM 1714 O O . GLU B 1 33 ? 0.15 -19.719 -0.809 1 94.88 33 GLU B O 1
ATOM 1719 N N . SER B 1 34 ? 1.333 -21.391 0.009 1 96.62 34 SER B N 1
ATOM 1720 C CA . SER B 1 34 ? 1.229 -20.922 1.388 1 96.62 34 SER B CA 1
ATOM 1721 C C . SER B 1 34 ? 1.725 -19.484 1.525 1 96.62 34 SER B C 1
ATOM 1723 O O . SER B 1 34 ? 2.637 -19.062 0.81 1 96.62 34 SER B O 1
ATOM 1725 N N . VAL B 1 35 ? 1.042 -18.781 2.443 1 96.38 35 VAL B N 1
ATOM 1726 C CA . VAL B 1 35 ? 1.438 -17.422 2.789 1 96.38 35 VAL B CA 1
ATOM 1727 C C . VAL B 1 35 ? 1.455 -17.266 4.309 1 96.38 35 VAL B C 1
ATOM 1729 O O . VAL B 1 35 ? 0.58 -17.781 5.004 1 96.38 35 VAL B O 1
ATOM 1732 N N . THR B 1 36 ? 2.473 -16.609 4.789 1 95.31 36 THR B N 1
ATOM 1733 C CA . THR B 1 36 ? 2.588 -16.297 6.207 1 95.31 36 THR B CA 1
ATOM 1734 C C . THR B 1 36 ? 2.516 -14.789 6.438 1 95.31 36 THR B C 1
ATOM 1736 O O . THR B 1 36 ? 3.236 -14.023 5.793 1 95.31 36 THR B O 1
ATOM 1739 N N . LEU B 1 37 ? 1.635 -14.391 7.273 1 95.25 37 LEU B N 1
ATOM 1740 C CA . LEU B 1 37 ? 1.505 -13.008 7.711 1 95.25 37 LEU B CA 1
ATOM 1741 C C . LEU B 1 37 ? 1.96 -12.852 9.156 1 95.25 37 LEU B C 1
ATOM 1743 O O . LEU B 1 37 ? 1.656 -13.695 10.008 1 95.25 37 LEU B O 1
ATOM 1747 N N . SER B 1 38 ? 2.713 -11.781 9.414 1 91.56 38 SER B N 1
ATOM 1748 C CA . SER B 1 38 ? 3.246 -11.586 10.758 1 91.56 38 SER B CA 1
ATOM 1749 C C . SER B 1 38 ? 3.096 -10.141 11.211 1 91.56 38 SER B C 1
ATOM 1751 O O . SER B 1 38 ? 3.287 -9.211 10.422 1 91.56 38 SER B O 1
ATOM 1753 N N . CYS B 1 39 ? 2.744 -10.055 12.453 1 90.5 39 CYS B N 1
ATOM 1754 C CA . CYS B 1 39 ? 2.709 -8.727 13.055 1 90.5 39 CYS B CA 1
ATOM 1755 C C . CYS B 1 39 ? 4.016 -8.414 13.773 1 90.5 39 CYS B C 1
ATOM 1757 O O . CYS B 1 39 ? 4.477 -9.211 14.594 1 90.5 39 CYS B O 1
ATOM 1759 N N . GLU B 1 40 ? 4.562 -7.309 13.359 1 82.75 40 GLU B N 1
ATOM 1760 C CA . GLU B 1 40 ? 5.758 -6.816 14.039 1 82.75 40 GLU B CA 1
ATOM 1761 C C . GLU B 1 40 ? 5.496 -5.473 14.711 1 82.75 40 GLU B C 1
ATOM 1763 O O . GLU B 1 40 ? 5.055 -4.523 14.062 1 82.75 40 GLU B O 1
ATOM 1768 N N . VAL B 1 41 ? 5.641 -5.449 15.953 1 78.38 41 VAL B N 1
ATOM 1769 C CA . VAL B 1 41 ? 5.391 -4.246 16.734 1 78.38 41 VAL B CA 1
ATOM 1770 C C . VAL B 1 41 ? 6.637 -3.887 17.547 1 78.38 41 VAL B C 1
ATOM 1772 O O . VAL B 1 41 ? 7.281 -4.762 18.125 1 78.38 41 VAL B O 1
ATOM 1775 N N . GLN B 1 42 ? 6.961 -2.59 17.453 1 71.88 42 GLN B N 1
ATOM 1776 C CA . GLN B 1 42 ? 8.062 -2.162 18.312 1 71.88 42 GLN B CA 1
ATOM 1777 C C . GLN B 1 42 ? 7.746 -2.42 19.781 1 71.88 42 GLN B C 1
ATOM 1779 O O . GLN B 1 42 ? 6.695 -2.006 20.281 1 71.88 42 GLN B O 1
ATOM 1784 N N . GLY B 1 43 ? 8.578 -3.027 20.547 1 70.44 43 GLY B N 1
ATOM 1785 C CA . GLY B 1 43 ? 8.383 -3.338 21.953 1 70.44 43 GLY B CA 1
ATOM 1786 C C . GLY B 1 43 ? 7.68 -4.664 22.188 1 70.44 43 GLY B C 1
ATOM 1787 O O . GLY B 1 43 ? 7.441 -5.059 23.328 1 70.44 43 GLY B O 1
ATOM 1788 N N . GLY B 1 44 ? 7.25 -5.277 21.188 1 72.81 44 GLY B N 1
ATOM 1789 C CA . GLY B 1 44 ? 6.629 -6.586 21.297 1 72.81 44 GLY B CA 1
ATOM 1790 C C . GLY B 1 44 ? 5.266 -6.66 20.625 1 72.81 44 GLY B C 1
ATOM 1791 O O . GLY B 1 44 ? 4.5 -5.695 20.672 1 72.81 44 GLY B O 1
ATOM 1792 N N . SER B 1 45 ? 4.934 -7.785 20.125 1 74.62 45 SER B N 1
ATOM 1793 C CA . SER B 1 45 ? 3.717 -7.965 19.344 1 74.62 45 SER B CA 1
ATOM 1794 C C . SER B 1 45 ? 2.631 -8.656 20.156 1 74.62 45 SER B C 1
ATOM 1796 O O . SER B 1 45 ? 1.626 -9.109 19.594 1 74.62 45 SER B O 1
ATOM 1798 N N . THR B 1 46 ? 2.9 -8.711 21.469 1 79.19 46 THR B N 1
ATOM 1799 C CA . THR B 1 46 ? 1.876 -9.336 22.297 1 79.19 46 THR B CA 1
ATOM 1800 C C . THR B 1 46 ? 0.567 -8.555 22.219 1 79.19 46 THR B C 1
ATOM 1802 O O . THR B 1 46 ? 0.563 -7.328 22.312 1 79.19 46 THR B O 1
ATOM 1805 N N . GLY B 1 47 ? -0.548 -9.242 22.031 1 86.25 47 GLY B N 1
ATOM 1806 C CA . GLY B 1 47 ? -1.856 -8.617 21.953 1 86.25 47 GLY B CA 1
ATOM 1807 C C . GLY B 1 47 ? -2.209 -8.141 20.562 1 86.25 47 GLY B C 1
ATOM 1808 O O . GLY B 1 47 ? -3.234 -7.488 20.359 1 86.25 47 GLY B O 1
ATOM 1809 N N . TRP B 1 48 ? -1.321 -8.422 19.703 1 90.69 48 TRP B N 1
ATOM 1810 C CA . TRP B 1 48 ? -1.589 -8.07 18.312 1 90.69 48 TRP B CA 1
ATOM 1811 C C . TRP B 1 48 ? -1.976 -9.312 17.5 1 90.69 48 TRP B C 1
ATOM 1813 O O . TRP B 1 48 ? -1.501 -10.414 17.781 1 90.69 48 TRP B O 1
ATOM 1823 N N . GLY B 1 49 ? -2.861 -9.141 16.594 1 94.62 49 GLY B N 1
ATOM 1824 C CA . GLY B 1 49 ? -3.258 -10.219 15.695 1 94.62 49 GLY B CA 1
ATOM 1825 C C . GLY B 1 49 ? -3.506 -9.75 14.273 1 94.62 49 GLY B C 1
ATOM 1826 O O . GLY B 1 49 ? -3.717 -8.562 14.039 1 94.62 49 GLY B O 1
ATOM 1827 N N . VAL B 1 50 ? -3.406 -10.703 13.391 1 96.69 50 VAL B N 1
ATOM 1828 C CA . VAL B 1 50 ? -3.688 -10.406 11.992 1 96.69 50 VAL B CA 1
ATOM 1829 C C . VAL B 1 50 ? -5.195 -10.391 11.758 1 96.69 50 VAL B C 1
ATOM 1831 O O . VAL B 1 50 ? -5.902 -11.312 12.156 1 96.69 50 VAL B O 1
ATOM 1834 N N . LYS B 1 51 ? -5.68 -9.359 11.242 1 96.75 51 LYS B N 1
ATOM 1835 C CA . LYS B 1 51 ? -7.074 -9.211 10.836 1 96.75 51 LYS B CA 1
ATOM 1836 C C . LYS B 1 51 ? -7.195 -9.102 9.312 1 96.75 51 LYS B C 1
ATOM 1838 O O . LYS B 1 51 ? -6.223 -8.773 8.633 1 96.75 51 LYS B O 1
ATOM 1843 N N . ARG B 1 52 ? -8.375 -9.469 8.867 1 97.56 52 ARG B N 1
ATOM 1844 C CA . ARG B 1 52 ? -8.609 -9.289 7.434 1 97.56 52 ARG B CA 1
ATOM 1845 C C . ARG B 1 52 ? -10.039 -8.828 7.168 1 97.56 52 ARG B C 1
ATOM 1847 O O . ARG B 1 52 ? -10.914 -8.961 8.031 1 97.56 52 ARG B O 1
ATOM 1854 N N . ASN B 1 53 ? -10.203 -8.133 6.129 1 96.38 53 ASN B N 1
ATOM 1855 C CA . ASN B 1 53 ? -11.508 -7.934 5.496 1 96.38 53 ASN B CA 1
ATOM 1856 C C . ASN B 1 53 ? -11.602 -8.68 4.168 1 96.38 53 ASN B C 1
ATOM 1858 O O . ASN B 1 53 ? -10.938 -8.312 3.199 1 96.38 53 ASN B O 1
ATOM 1862 N N . SER B 1 54 ? -12.242 -9.742 4.199 1 93.19 54 SER B N 1
ATOM 1863 C CA . SER B 1 54 ? -12.492 -10.57 3.021 1 93.19 54 SER B CA 1
ATOM 1864 C C . SER B 1 54 ? -13.992 -10.742 2.785 1 93.19 54 SER B C 1
ATOM 1866 O O . SER B 1 54 ? -14.719 -11.195 3.672 1 93.19 54 SER B O 1
ATOM 1868 N N . SER B 1 55 ? -14.453 -10.297 1.59 1 87.19 55 SER B N 1
ATOM 1869 C CA . SER B 1 55 ? -15.859 -10.391 1.218 1 87.19 55 SER B CA 1
ATOM 1870 C C . SER B 1 55 ? -16.734 -9.617 2.191 1 87.19 55 SER B C 1
ATOM 1872 O O . SER B 1 55 ? -17.797 -10.109 2.613 1 87.19 55 SER B O 1
ATOM 1874 N N . GLY B 1 56 ? -16.234 -8.57 2.705 1 86.56 56 GLY B N 1
ATOM 1875 C CA . GLY B 1 56 ? -17.047 -7.672 3.508 1 86.56 56 GLY B CA 1
ATOM 1876 C C . GLY B 1 56 ? -17.047 -8.031 4.984 1 86.56 56 GLY B C 1
ATOM 1877 O O . GLY B 1 56 ? -17.75 -7.391 5.777 1 86.56 56 GLY B O 1
ATOM 1878 N N . LYS B 1 57 ? -16.375 -9.023 5.371 1 89.75 57 LYS B N 1
ATOM 1879 C CA . LYS B 1 57 ? -16.344 -9.445 6.766 1 89.75 57 LYS B CA 1
ATOM 1880 C C . LYS B 1 57 ? -14.969 -9.234 7.379 1 89.75 57 LYS B C 1
ATOM 1882 O O . LYS B 1 57 ? -13.961 -9.633 6.801 1 89.75 57 LYS B O 1
ATOM 1887 N N . ARG B 1 58 ? -14.984 -8.594 8.562 1 94.38 58 ARG B N 1
ATOM 1888 C CA . ARG B 1 58 ? -13.758 -8.438 9.336 1 94.38 58 ARG B CA 1
ATOM 1889 C C . ARG B 1 58 ? -13.57 -9.586 10.312 1 94.38 58 ARG B C 1
ATOM 1891 O O . ARG B 1 58 ? -14.438 -9.852 11.148 1 94.38 58 ARG B O 1
ATOM 1898 N N . THR B 1 59 ? -12.516 -10.266 10.133 1 96.5 59 THR B N 1
ATOM 1899 C CA . THR B 1 59 ? -12.258 -11.406 11 1 96.5 59 THR B CA 1
ATOM 1900 C C . THR B 1 59 ? -10.797 -11.453 11.422 1 96.5 59 THR B C 1
ATOM 1902 O O . THR B 1 59 ? -9.969 -10.703 10.891 1 96.5 59 THR B O 1
ATOM 1905 N N . GLU B 1 60 ? -10.555 -12.25 12.422 1 96.56 60 GLU B N 1
ATOM 1906 C CA . GLU B 1 60 ? -9.195 -12.43 12.914 1 96.56 60 GLU B CA 1
ATOM 1907 C C . GLU B 1 60 ? -8.641 -13.805 12.539 1 96.56 60 GLU B C 1
ATOM 1909 O O . GLU B 1 60 ? -9.398 -14.773 12.445 1 96.56 60 GLU B O 1
ATOM 1914 N N . CYS B 1 61 ? -7.316 -13.758 12.297 1 97.62 61 CYS B N 1
ATOM 1915 C CA . CYS B 1 61 ? -6.684 -15.039 12.016 1 97.62 61 CYS B CA 1
ATOM 1916 C C . CYS B 1 61 ? -7.098 -16.094 13.039 1 97.62 61 CYS B C 1
ATOM 1918 O O . CYS B 1 61 ? -7.109 -15.828 14.242 1 97.62 61 CYS B O 1
ATOM 1920 N N . GLY B 1 62 ? -7.395 -17.297 12.578 1 96.94 62 GLY B N 1
ATOM 1921 C CA . GLY B 1 62 ? -7.844 -18.375 13.445 1 96.94 62 GLY B CA 1
ATOM 1922 C C . GLY B 1 62 ? -9.352 -18.516 13.484 1 96.94 62 GLY B C 1
ATOM 1923 O O . GLY B 1 62 ? -9.875 -19.5 14.008 1 96.94 62 GLY B O 1
ATOM 1924 N N . ASP B 1 63 ? -9.984 -17.5 13.047 1 95.12 63 ASP B N 1
ATOM 1925 C CA . ASP B 1 63 ? -11.445 -17.531 12.984 1 95.12 63 ASP B CA 1
ATOM 1926 C C . ASP B 1 63 ? -11.93 -18.094 11.648 1 95.12 63 ASP B C 1
ATOM 1928 O O . ASP B 1 63 ? -12.547 -17.391 10.852 1 95.12 63 ASP B O 1
ATOM 1932 N N . GLY B 1 64 ? -11.633 -19.438 11.414 1 94.44 64 GLY B N 1
ATOM 1933 C CA . GLY B 1 64 ? -12.07 -20.094 10.203 1 94.44 64 GLY B CA 1
ATOM 1934 C C . GLY B 1 64 ? -11.07 -19.984 9.062 1 94.44 64 GLY B C 1
ATOM 1935 O O . GLY B 1 64 ? -11.32 -20.469 7.961 1 94.44 64 GLY B O 1
ATOM 1936 N N . TRP B 1 65 ? -10.094 -19.203 9.312 1 96.25 65 TRP B N 1
ATOM 1937 C CA . TRP B 1 65 ? -9.023 -19.078 8.336 1 96.25 65 TRP B CA 1
ATOM 1938 C C . TRP B 1 65 ? -7.668 -18.922 9.016 1 96.25 65 TRP B C 1
ATOM 1940 O O . TRP B 1 65 ? -7.602 -18.547 10.195 1 96.25 65 TRP B O 1
ATOM 1950 N N . GLY B 1 66 ? -6.676 -19.328 8.367 1 97.56 66 GLY B N 1
ATOM 1951 C CA . GLY B 1 66 ? -5.332 -19.156 8.891 1 97.56 66 GLY B CA 1
ATOM 1952 C C . GLY B 1 66 ? -5.102 -19.875 10.203 1 97.56 66 GLY B C 1
ATOM 1953 O O . GLY B 1 66 ? -6.027 -20.047 11 1 97.56 66 GLY B O 1
ATOM 1954 N N . ARG B 1 67 ? -3.896 -20.297 10.414 1 97.69 67 ARG B N 1
ATOM 1955 C CA . ARG B 1 67 ? -3.451 -20.875 11.68 1 97.69 67 ARG B CA 1
ATOM 1956 C C . ARG B 1 67 ? -2.549 -19.906 12.438 1 97.69 67 ARG B C 1
ATOM 1958 O O . ARG B 1 67 ? -1.563 -19.406 11.883 1 97.69 67 ARG B O 1
ATOM 1965 N N . VAL B 1 68 ? -2.975 -19.734 13.648 1 95.44 68 VAL B N 1
ATOM 1966 C CA . VAL B 1 68 ? -2.182 -18.844 14.477 1 95.44 68 VAL B CA 1
ATOM 1967 C C . VAL B 1 68 ? -0.974 -19.594 15.039 1 95.44 68 VAL B C 1
ATOM 1969 O O . VAL B 1 68 ? -1.116 -20.672 15.609 1 95.44 68 VAL B O 1
ATOM 1972 N N . ASP B 1 69 ? 0.13 -19.031 14.828 1 91.88 69 ASP B N 1
ATOM 1973 C CA . ASP B 1 69 ? 1.382 -19.5 15.414 1 91.88 69 ASP B CA 1
ATOM 1974 C C . ASP B 1 69 ? 2.189 -18.344 15.984 1 91.88 69 ASP B C 1
ATOM 1976 O O . ASP B 1 69 ? 3.006 -17.734 15.281 1 91.88 69 ASP B O 1
ATOM 1980 N N . GLY B 1 70 ? 1.904 -18.031 17.312 1 84.5 70 GLY B N 1
ATOM 1981 C CA . GLY B 1 70 ? 2.484 -16.828 17.875 1 84.5 70 GLY B CA 1
ATOM 1982 C C . GLY B 1 70 ? 1.946 -15.555 17.25 1 84.5 70 GLY B C 1
ATOM 1983 O O . GLY B 1 70 ? 0.741 -15.305 17.281 1 84.5 70 GLY B O 1
ATOM 1984 N N . THR B 1 71 ? 2.895 -14.875 16.594 1 83.25 71 THR B N 1
ATOM 1985 C CA . THR B 1 71 ? 2.479 -13.633 15.945 1 83.25 71 THR B CA 1
ATOM 1986 C C . THR B 1 71 ? 2.244 -13.859 14.453 1 83.25 71 THR B C 1
ATOM 1988 O O . THR B 1 71 ? 1.963 -12.914 13.711 1 83.25 71 THR B O 1
ATOM 1991 N N . ASN B 1 72 ? 2.354 -15.094 14.117 1 91.19 72 ASN B N 1
ATOM 1992 C CA . ASN B 1 72 ? 2.195 -15.445 12.711 1 91.19 72 ASN B CA 1
ATOM 1993 C C . ASN B 1 72 ? 0.784 -15.945 12.414 1 91.19 72 ASN B C 1
ATOM 1995 O O . ASN B 1 72 ? 0.176 -16.625 13.234 1 91.19 72 ASN B O 1
ATOM 1999 N N . CYS B 1 73 ? 0.324 -15.523 11.359 1 96.81 73 CYS B N 1
ATOM 2000 C CA . CYS B 1 73 ? -0.864 -16.109 10.75 1 96.81 73 CYS B CA 1
ATOM 2001 C C . CYS B 1 73 ? -0.505 -16.859 9.477 1 96.81 73 CYS B C 1
ATOM 2003 O O . CYS B 1 73 ? -0.063 -16.266 8.492 1 96.81 73 CYS B O 1
ATOM 2005 N N . ILE B 1 74 ? -0.715 -18.188 9.477 1 97.94 74 ILE B N 1
ATOM 2006 C CA . ILE B 1 74 ? -0.285 -19.016 8.359 1 97.94 74 ILE B CA 1
ATOM 2007 C C . ILE B 1 74 ? -1.504 -19.484 7.57 1 97.94 74 ILE B C 1
ATOM 2009 O O . ILE B 1 74 ? -2.365 -20.188 8.109 1 97.94 74 ILE B O 1
ATOM 2013 N N . ILE B 1 75 ? -1.603 -19.047 6.355 1 98.19 75 ILE B N 1
ATOM 2014 C CA . ILE B 1 75 ? -2.586 -19.594 5.434 1 98.19 75 ILE B CA 1
ATOM 2015 C C . ILE B 1 75 ? -1.92 -20.641 4.539 1 98.19 75 ILE B C 1
ATOM 2017 O O . ILE B 1 75 ? -1.287 -20.297 3.539 1 98.19 75 ILE B O 1
ATOM 2021 N N . SER B 1 76 ? -2.055 -21.859 4.82 1 97.44 76 SER B N 1
ATOM 2022 C CA . SER B 1 76 ? -1.321 -22.953 4.184 1 97.44 76 SER B CA 1
ATOM 2023 C C . SER B 1 76 ? -1.833 -23.203 2.771 1 97.44 76 SER B C 1
ATOM 2025 O O . SER B 1 76 ? -1.058 -23.562 1.88 1 97.44 76 SER B O 1
ATOM 2027 N N . SER B 1 77 ? -3.104 -23.109 2.564 1 97.19 77 SER B N 1
ATOM 2028 C CA . SER B 1 77 ? -3.73 -23.344 1.271 1 97.19 77 SER B CA 1
ATOM 2029 C C . SER B 1 77 ? -4.707 -22.234 0.909 1 97.19 77 SER B C 1
ATOM 2031 O O . SER B 1 77 ? -5.922 -22.438 0.9 1 97.19 77 SER B O 1
ATOM 2033 N N . PRO B 1 78 ? -4.129 -21.109 0.58 1 98.06 78 PRO B N 1
ATOM 2034 C CA . PRO B 1 78 ? -5.004 -19.984 0.241 1 98.06 78 PRO B CA 1
ATOM 2035 C C . PRO B 1 78 ? -5.945 -20.312 -0.919 1 98.06 78 PRO B C 1
ATOM 2037 O O . PRO B 1 78 ? -5.562 -21.016 -1.854 1 98.06 78 PRO B O 1
ATOM 2040 N N . LYS B 1 79 ? -7.137 -19.781 -0.811 1 97.06 79 LYS B N 1
ATOM 2041 C CA . LYS B 1 79 ? -8.172 -19.859 -1.842 1 97.06 79 LYS B CA 1
ATOM 2042 C C . LYS B 1 79 ? -8.641 -18.453 -2.25 1 97.06 79 LYS B C 1
ATOM 2044 O O . LYS B 1 79 ? -8.273 -17.469 -1.622 1 97.06 79 LYS B O 1
ATOM 2049 N N . LEU B 1 80 ? -9.438 -18.453 -3.332 1 96.38 80 LEU B N 1
ATOM 2050 C CA . LEU B 1 80 ? -9.977 -17.188 -3.824 1 96.38 80 LEU B CA 1
ATOM 2051 C C . LEU B 1 80 ? -10.617 -16.406 -2.691 1 96.38 80 LEU B C 1
ATOM 2053 O O . LEU B 1 80 ? -10.508 -15.172 -2.65 1 96.38 80 LEU B O 1
ATOM 2057 N N . ALA B 1 81 ? -11.242 -17.109 -1.788 1 95.94 81 ALA B N 1
ATOM 2058 C CA . ALA B 1 81 ? -11.969 -16.469 -0.685 1 95.94 81 ALA B CA 1
ATOM 2059 C C . ALA B 1 81 ? -11 -15.797 0.284 1 95.94 81 ALA B C 1
ATOM 2061 O O . ALA B 1 81 ? -11.414 -15.008 1.132 1 95.94 81 ALA B O 1
ATOM 2062 N N . ASP B 1 82 ? -9.742 -16.125 0.174 1 97.44 82 ASP B N 1
ATOM 2063 C CA . ASP B 1 82 ? -8.75 -15.531 1.064 1 97.44 82 ASP B CA 1
ATOM 2064 C C . ASP B 1 82 ? -8.258 -14.188 0.529 1 97.44 82 ASP B C 1
ATOM 2066 O O . ASP B 1 82 ? -7.504 -13.484 1.201 1 97.44 82 ASP B O 1
ATOM 2070 N N . SER B 1 83 ? -8.695 -13.797 -0.65 1 97.44 83 SER B N 1
ATOM 2071 C CA . SER B 1 83 ? -8.375 -12.461 -1.144 1 97.44 83 SER B CA 1
ATOM 2072 C C . SER B 1 83 ? -9.016 -11.383 -0.274 1 97.44 83 SER B C 1
ATOM 2074 O O . SER B 1 83 ? -10.148 -11.539 0.184 1 97.44 83 SER B O 1
ATOM 2076 N N . GLY B 1 84 ? -8.258 -10.312 -0.049 1 96.62 84 GLY B N 1
ATOM 2077 C CA . GLY B 1 84 ? -8.797 -9.234 0.77 1 96.62 84 GLY B CA 1
ATOM 2078 C C . GLY B 1 84 ? -7.719 -8.312 1.324 1 96.62 84 GLY B C 1
ATOM 2079 O O . GLY B 1 84 ? -6.574 -8.344 0.865 1 96.62 84 GLY B O 1
ATOM 2080 N N . VAL B 1 85 ? -8.188 -7.48 2.221 1 96.44 85 VAL B N 1
ATOM 2081 C CA . VAL B 1 85 ? -7.301 -6.523 2.873 1 96.44 85 VAL B CA 1
ATOM 2082 C C . VAL B 1 85 ? -6.895 -7.047 4.246 1 96.44 85 VAL B C 1
ATOM 2084 O O . VAL B 1 85 ? -7.742 -7.484 5.031 1 96.44 85 VAL B O 1
ATOM 2087 N N . TYR B 1 86 ? -5.594 -7.004 4.535 1 96.56 86 TYR B N 1
ATOM 2088 C CA . TYR B 1 86 ? -5.047 -7.539 5.777 1 96.56 86 TYR B CA 1
ATOM 2089 C C . TYR B 1 86 ? -4.316 -6.461 6.562 1 96.56 86 TYR B C 1
ATOM 2091 O O . TYR B 1 86 ? -3.713 -5.559 5.977 1 96.56 86 TYR B O 1
ATOM 2099 N N . TRP B 1 87 ? -4.352 -6.578 7.848 1 94.81 87 TRP B N 1
ATOM 2100 C CA . TRP B 1 87 ? -3.594 -5.684 8.719 1 94.81 87 TRP B CA 1
ATOM 2101 C C . TRP B 1 87 ? -3.387 -6.305 10.094 1 94.81 87 TRP B C 1
ATOM 2103 O O . TRP B 1 87 ? -4.004 -7.32 10.422 1 94.81 87 TRP B O 1
ATOM 2113 N N . CYS B 1 88 ? -2.465 -5.75 10.836 1 94.44 88 CYS B N 1
ATOM 2114 C CA . CYS B 1 88 ? -2.291 -6.105 12.242 1 94.44 88 CYS B CA 1
ATOM 2115 C C . CYS B 1 88 ? -3.061 -5.148 13.148 1 94.44 88 CYS B C 1
ATOM 2117 O O . CYS B 1 88 ? -3.088 -3.939 12.898 1 94.44 88 CYS B O 1
ATOM 2119 N N . GLN B 1 89 ? -3.639 -5.715 14.102 1 93.06 89 GLN B N 1
ATOM 2120 C CA . GLN B 1 89 ? -4.402 -4.879 15.023 1 93.06 89 GLN B CA 1
ATOM 2121 C C . GLN B 1 89 ? -4.23 -5.348 16.469 1 93.06 89 GLN B C 1
ATOM 2123 O O . GLN B 1 89 ? -4.234 -6.547 16.734 1 93.06 89 GLN B O 1
ATOM 2128 N N . SER B 1 90 ? -4.074 -4.371 17.344 1 91.12 90 SER B N 1
ATOM 2129 C CA . SER B 1 90 ? -3.973 -4.676 18.766 1 91.12 90 SER B CA 1
ATOM 2130 C C . SER B 1 90 ? -5.352 -4.77 19.406 1 91.12 90 SER B C 1
ATOM 2132 O O . SER B 1 90 ? -6.355 -4.406 18.797 1 91.12 90 SER B O 1
ATOM 2134 N N . GLU B 1 91 ? -5.293 -5.207 20.641 1 88.88 91 GLU B N 1
ATOM 2135 C CA . GLU B 1 91 ? -6.535 -5.289 21.406 1 88.88 91 GLU B CA 1
ATOM 2136 C C . GLU B 1 91 ? -7.113 -3.902 21.672 1 88.88 91 GLU B C 1
ATOM 2138 O O . GLU B 1 91 ? -8.336 -3.736 21.75 1 88.88 91 GLU B O 1
ATOM 2143 N N . SER B 1 92 ? -6.27 -2.918 21.734 1 87.62 92 SER B N 1
ATOM 2144 C CA . SER B 1 92 ? -6.695 -1.556 22.047 1 87.62 92 SER B CA 1
ATOM 2145 C C . SER B 1 92 ? -7.176 -0.833 20.797 1 87.62 92 SER B C 1
ATOM 2147 O O . SER B 1 92 ? -7.672 0.293 20.875 1 87.62 92 SER B O 1
ATOM 2149 N N . GLY B 1 93 ? -6.965 -1.418 19.672 1 87.44 93 GLY B N 1
ATOM 2150 C CA . GLY B 1 93 ? -7.504 -0.844 18.453 1 87.44 93 GLY B CA 1
ATOM 2151 C C . GLY B 1 93 ? -6.441 -0.219 17.562 1 87.44 93 GLY B C 1
ATOM 2152 O O . GLY B 1 93 ? -6.734 0.236 16.453 1 87.44 93 GLY B O 1
ATOM 2153 N N . GLU B 1 94 ? -5.23 -0.142 18.094 1 88.81 94 GLU B N 1
ATOM 2154 C CA . GLU B 1 94 ? -4.141 0.315 17.234 1 88.81 94 GLU B CA 1
ATOM 2155 C C . GLU B 1 94 ? -3.934 -0.633 16.047 1 88.81 94 GLU B C 1
ATOM 2157 O O . GLU B 1 94 ? -4.094 -1.848 16.188 1 88.81 94 GLU B O 1
ATOM 2162 N N . HIS B 1 95 ? -3.592 -0.068 14.867 1 91.38 95 HIS B N 1
ATOM 2163 C CA . HIS B 1 95 ? -3.477 -0.938 13.703 1 91.38 95 HIS B CA 1
ATOM 2164 C C . HIS B 1 95 ? -2.289 -0.54 12.836 1 91.38 95 HIS B C 1
ATOM 2166 O O . HIS B 1 95 ? -1.837 0.606 12.883 1 91.38 95 HIS B O 1
ATOM 2172 N N . SER B 1 96 ? -1.828 -1.514 12.094 1 90.75 96 SER B N 1
ATOM 2173 C CA . SER B 1 96 ? -0.801 -1.284 11.086 1 90.75 96 SER B CA 1
ATOM 2174 C C . SER B 1 96 ? -1.406 -0.739 9.797 1 90.75 96 SER B C 1
ATOM 2176 O O . SER B 1 96 ? -2.621 -0.548 9.703 1 90.75 96 SER B O 1
ATOM 2178 N N . ASN B 1 97 ? -0.544 -0.478 8.859 1 88 97 ASN B N 1
ATOM 2179 C CA . ASN B 1 97 ? -1.029 -0.277 7.5 1 88 97 ASN B CA 1
ATOM 2180 C C . ASN B 1 97 ? -1.644 -1.552 6.93 1 88 97 ASN B C 1
ATOM 2182 O O . ASN B 1 97 ? -1.468 -2.635 7.492 1 88 97 ASN B O 1
ATOM 2186 N N . THR B 1 98 ? -2.379 -1.335 5.93 1 92.12 98 THR B N 1
ATOM 2187 C CA . THR B 1 98 ? -3.07 -2.469 5.328 1 92.12 98 THR B CA 1
ATOM 2188 C C . THR B 1 98 ? -2.303 -2.99 4.113 1 92.12 98 THR B C 1
ATOM 2190 O O . THR B 1 98 ? -1.53 -2.254 3.5 1 92.12 98 THR B O 1
ATOM 2193 N N . VAL B 1 99 ? -2.504 -4.199 3.82 1 93.38 99 VAL B N 1
ATOM 2194 C CA . VAL B 1 99 ? -1.976 -4.824 2.611 1 93.38 99 VAL B CA 1
ATOM 2195 C C . VAL B 1 99 ? -3.096 -5.559 1.879 1 93.38 99 VAL B C 1
ATOM 2197 O O . VAL B 1 99 ? -3.859 -6.309 2.49 1 93.38 99 VAL B O 1
ATOM 2200 N N . ASN B 1 100 ? -3.234 -5.266 0.634 1 94.5 100 ASN B N 1
ATOM 2201 C CA . ASN B 1 100 ? -4.168 -6.016 -0.199 1 94.5 100 ASN B CA 1
ATOM 2202 C C . ASN B 1 100 ? -3.527 -7.285 -0.753 1 94.5 100 ASN B C 1
ATOM 2204 O O . ASN B 1 100 ? -2.457 -7.23 -1.36 1 94.5 100 ASN B O 1
ATOM 2208 N N . ILE B 1 101 ? -4.109 -8.383 -0.526 1 97.25 101 ILE B N 1
ATOM 2209 C CA . ILE B 1 101 ? -3.627 -9.664 -1.032 1 97.25 101 ILE B CA 1
ATOM 2210 C C . ILE B 1 101 ? -4.676 -10.281 -1.955 1 97.25 101 ILE B C 1
ATOM 2212 O O . ILE B 1 101 ? -5.871 -10.25 -1.655 1 97.25 101 ILE B O 1
ATOM 2216 N N . THR B 1 102 ? -4.254 -10.805 -3.041 1 98.12 102 THR B N 1
ATOM 2217 C CA . THR B 1 102 ? -5.148 -11.523 -3.943 1 98.12 102 THR B CA 1
ATOM 2218 C C . THR B 1 102 ? -4.676 -12.953 -4.145 1 98.12 102 THR B C 1
ATOM 2220 O O . THR B 1 102 ? -3.473 -13.227 -4.121 1 98.12 102 THR B O 1
ATOM 2223 N N . VAL B 1 103 ? -5.594 -13.82 -4.312 1 98.31 103 VAL B N 1
ATOM 2224 C CA . VAL B 1 103 ? -5.32 -15.234 -4.547 1 98.31 103 VAL B CA 1
ATOM 2225 C C . VAL B 1 103 ? -6.02 -15.688 -5.824 1 98.31 103 VAL B C 1
ATOM 2227 O O . VAL B 1 103 ? -7.234 -15.531 -5.969 1 98.31 103 VAL B O 1
ATOM 2230 N N . HIS B 1 104 ? -5.227 -16.203 -6.766 1 97.88 104 HIS B N 1
ATOM 2231 C CA . HIS B 1 104 ? -5.758 -16.672 -8.039 1 97.88 104 HIS B CA 1
ATOM 2232 C C . HIS B 1 104 ? -4.992 -17.891 -8.539 1 97.88 104 HIS B C 1
ATOM 2234 O O . HIS B 1 104 ? -4.031 -18.344 -7.906 1 97.88 104 HIS B O 1
ATOM 2240 N N . ASP B 1 105 ? -5.496 -18.438 -9.656 1 96.56 105 ASP B N 1
ATOM 2241 C CA . ASP B 1 105 ? -4.801 -19.531 -10.32 1 96.56 105 ASP B CA 1
ATOM 2242 C C . ASP B 1 105 ? -3.646 -19.031 -11.18 1 96.56 105 ASP B C 1
ATOM 2244 O O . ASP B 1 105 ? -2.777 -19.797 -11.586 1 96.56 105 ASP B O 1
ATOM 2248 N N . VAL B 1 106 ? -3.75 -17.781 -11.484 1 97 106 VAL B N 1
ATOM 2249 C CA . VAL B 1 106 ? -2.707 -17.109 -12.25 1 97 106 VAL B CA 1
ATOM 2250 C C . VAL B 1 106 ? -2.309 -15.812 -11.539 1 97 106 VAL B C 1
ATOM 2252 O O . VAL B 1 106 ? -3.17 -15.055 -11.086 1 97 106 VAL B O 1
ATOM 2255 N N . ILE B 1 107 ? -1.026 -15.547 -11.438 1 97.88 107 ILE B N 1
ATOM 2256 C CA . ILE B 1 107 ? -0.583 -14.305 -10.812 1 97.88 107 ILE B CA 1
ATOM 2257 C C . ILE B 1 107 ? 0.387 -13.578 -11.742 1 97.88 107 ILE B C 1
ATOM 2259 O O . ILE B 1 107 ? 0.948 -14.18 -12.656 1 97.88 107 ILE B O 1
ATOM 2263 N N . LEU B 1 108 ? 0.466 -12.297 -11.547 1 98.44 108 LEU B N 1
ATOM 2264 C CA . LEU B 1 108 ? 1.452 -11.461 -12.219 1 98.44 108 LEU B CA 1
ATOM 2265 C C . LEU B 1 108 ? 2.582 -11.078 -11.266 1 98.44 108 LEU B C 1
ATOM 2267 O O . LEU B 1 108 ? 2.338 -10.516 -10.195 1 98.44 108 LEU B O 1
ATOM 2271 N N . GLU B 1 109 ? 3.742 -11.438 -11.617 1 96.94 109 GLU B N 1
ATOM 2272 C CA . GLU B 1 109 ? 4.922 -11.055 -10.844 1 96.94 109 GLU B CA 1
ATOM 2273 C C . GLU B 1 109 ? 5.613 -9.844 -11.461 1 96.94 109 GLU B C 1
ATOM 2275 O O . GLU B 1 109 ? 6.016 -9.875 -12.625 1 96.94 109 GLU B O 1
ATOM 2280 N N . ILE B 1 110 ? 5.699 -8.805 -10.672 1 96.81 110 ILE B N 1
ATOM 2281 C CA . ILE B 1 110 ? 6.352 -7.574 -11.102 1 96.81 110 ILE B CA 1
ATOM 2282 C C . ILE B 1 110 ? 7.289 -7.074 -10.008 1 96.81 110 ILE B C 1
ATOM 2284 O O . ILE B 1 110 ? 7.227 -7.547 -8.867 1 96.81 110 ILE B O 1
ATOM 2288 N N . PRO B 1 111 ? 8.18 -6.137 -10.367 1 93.31 111 PRO B N 1
ATOM 2289 C CA . PRO B 1 111 ? 9 -5.566 -9.297 1 93.31 111 PRO B CA 1
ATOM 2290 C C . PRO B 1 111 ? 8.172 -4.812 -8.258 1 93.31 111 PRO B C 1
ATOM 2292 O O . PRO B 1 111 ? 7.234 -4.094 -8.609 1 93.31 111 PRO B O 1
ATOM 2295 N N . ILE B 1 112 ? 8.5 -5.039 -7 1 90.38 112 ILE B N 1
ATOM 2296 C CA . ILE B 1 112 ? 7.82 -4.359 -5.902 1 90.38 112 ILE B CA 1
ATOM 2297 C C . ILE B 1 112 ? 8.359 -2.938 -5.766 1 90.38 112 ILE B C 1
ATOM 2299 O O . ILE B 1 112 ? 7.594 -1.998 -5.535 1 90.38 112 ILE B O 1
ATOM 2303 N N . LEU B 1 113 ? 9.633 -2.771 -5.992 1 93.06 113 LEU B N 1
ATOM 2304 C CA . LEU B 1 113 ? 10.273 -1.47 -5.867 1 93.06 113 LEU B CA 1
ATOM 2305 C C . LEU B 1 113 ? 10.086 -0.646 -7.137 1 93.06 113 LEU B C 1
ATOM 2307 O O . LEU B 1 113 ? 9.93 -1.203 -8.227 1 93.06 113 LEU B O 1
ATOM 2311 N N . PRO B 1 114 ? 10.094 0.69 -6.945 1 94.5 114 PRO B N 1
ATOM 2312 C CA . PRO B 1 114 ? 10.039 1.532 -8.141 1 94.5 114 PRO B CA 1
ATOM 2313 C C . PRO B 1 114 ? 11.148 1.206 -9.148 1 94.5 114 PRO B C 1
ATOM 2315 O O . PRO B 1 114 ? 12.273 0.9 -8.75 1 94.5 114 PRO B O 1
ATOM 2318 N N . VAL B 1 115 ? 10.766 1.272 -10.414 1 95.75 115 VAL B N 1
ATOM 2319 C CA . VAL B 1 115 ? 11.719 1.025 -11.492 1 95.75 115 VAL B CA 1
ATOM 2320 C C . VAL B 1 115 ? 12.266 2.354 -12.016 1 95.75 115 VAL B C 1
ATOM 2322 O O . VAL B 1 115 ? 11.508 3.312 -12.195 1 95.75 115 VAL B O 1
ATOM 2325 N N . THR B 1 116 ? 13.586 2.375 -12.305 1 92.94 116 THR B N 1
ATOM 2326 C CA . THR B 1 116 ? 14.203 3.596 -12.805 1 92.94 116 THR B CA 1
ATOM 2327 C C . THR B 1 116 ? 14.102 3.674 -14.32 1 92.94 116 THR B C 1
ATOM 2329 O O . THR B 1 116 ? 14.281 2.672 -15.016 1 92.94 116 THR B O 1
ATOM 2332 N N . GLU B 1 117 ? 13.852 4.887 -14.734 1 95.31 117 GLU B N 1
ATOM 2333 C CA . GLU B 1 117 ? 13.844 5.078 -16.188 1 95.31 117 GLU B CA 1
ATOM 2334 C C . GLU B 1 117 ? 15.141 4.586 -16.812 1 95.31 117 GLU B C 1
ATOM 2336 O O . GLU B 1 117 ? 16.219 4.785 -16.25 1 95.31 117 GLU B O 1
ATOM 2341 N N . GLY B 1 118 ? 14.984 3.977 -17.969 1 95.88 118 GLY B N 1
ATOM 2342 C CA . GLY B 1 118 ? 16.141 3.451 -18.672 1 95.88 118 GLY B CA 1
ATOM 2343 C C . GLY B 1 118 ? 16.406 1.987 -18.375 1 95.88 118 GLY B C 1
ATOM 2344 O O . GLY B 1 118 ? 17.125 1.316 -19.125 1 95.88 118 GLY B O 1
ATOM 2345 N N . ASP B 1 119 ? 15.883 1.5 -17.281 1 94.75 119 ASP B N 1
ATOM 2346 C CA . ASP B 1 119 ? 16.078 0.104 -16.891 1 94.75 119 ASP B CA 1
ATOM 2347 C C . ASP B 1 119 ? 15.133 -0.814 -17.672 1 94.75 119 ASP B C 1
ATOM 2349 O O . ASP B 1 119 ? 14.094 -0.372 -18.156 1 94.75 119 ASP B O 1
ATOM 2353 N N . ASN B 1 120 ? 15.516 -2.07 -17.781 1 97.69 120 ASN B N 1
ATOM 2354 C CA . ASN B 1 120 ? 14.617 -3.098 -18.281 1 97.69 120 ASN B CA 1
ATOM 2355 C C . ASN B 1 120 ? 13.766 -3.693 -17.172 1 97.69 120 ASN B C 1
ATOM 2357 O O . ASN B 1 120 ? 14.258 -3.906 -16.062 1 97.69 120 ASN B O 1
ATOM 2361 N N . VAL B 1 121 ? 12.523 -3.943 -17.484 1 97.75 121 VAL B N 1
ATOM 2362 C CA . VAL B 1 121 ? 11.648 -4.57 -16.5 1 97.75 121 VAL B CA 1
ATOM 2363 C C . VAL B 1 121 ? 10.984 -5.805 -17.109 1 97.75 121 VAL B C 1
ATOM 2365 O O . VAL B 1 121 ? 10.492 -5.758 -18.234 1 97.75 121 VAL B O 1
ATOM 2368 N N . THR B 1 122 ? 11.023 -6.848 -16.406 1 97.94 122 THR B N 1
ATOM 2369 C CA . THR B 1 122 ? 10.383 -8.078 -16.859 1 97.94 122 THR B CA 1
ATOM 2370 C C . THR B 1 122 ? 9.18 -8.422 -15.984 1 97.94 122 THR B C 1
ATOM 2372 O O . THR B 1 122 ? 9.281 -8.43 -14.758 1 97.94 122 THR B O 1
ATOM 2375 N N . LEU B 1 123 ? 8.07 -8.625 -16.594 1 98.31 123 LEU B N 1
ATOM 2376 C CA . LEU B 1 123 ? 6.848 -9.117 -15.961 1 98.31 123 LEU B CA 1
ATOM 2377 C C . LEU B 1 123 ? 6.648 -10.602 -16.25 1 98.31 123 LEU B C 1
ATOM 2379 O O . LEU B 1 123 ? 6.887 -11.055 -17.375 1 98.31 123 LEU B O 1
ATOM 2383 N N . SER B 1 124 ? 6.219 -11.336 -15.281 1 97.31 124 SER B N 1
ATOM 2384 C CA . SER B 1 124 ? 6.023 -12.773 -15.469 1 97.31 124 SER B CA 1
ATOM 2385 C C . SER B 1 124 ? 4.598 -13.188 -15.117 1 97.31 124 SER B C 1
ATOM 2387 O O . SER B 1 124 ? 4.105 -12.883 -14.031 1 97.31 124 SER B O 1
ATOM 2389 N N . CYS B 1 125 ? 3.959 -13.75 -16.031 1 97.44 125 CYS B N 1
ATOM 2390 C CA . CYS B 1 125 ? 2.66 -14.375 -15.812 1 97.44 125 CYS B CA 1
ATOM 2391 C C . CYS B 1 125 ? 2.818 -15.836 -15.391 1 97.44 125 CYS B C 1
ATOM 2393 O O . CYS B 1 125 ? 3.316 -16.656 -16.156 1 97.44 125 CYS B O 1
ATOM 2395 N N . ARG B 1 126 ? 2.367 -16.141 -14.148 1 95.75 126 ARG B N 1
ATOM 2396 C CA . ARG B 1 126 ? 2.637 -17.453 -13.578 1 95.75 126 ARG B CA 1
ATOM 2397 C C . ARG B 1 126 ? 1.34 -18.188 -13.258 1 95.75 126 ARG B C 1
ATOM 2399 O O . ARG B 1 126 ? 0.591 -17.781 -12.367 1 95.75 126 ARG B O 1
ATOM 2406 N N . PRO B 1 127 ? 1.09 -19.25 -13.953 1 95.12 127 PRO B N 1
ATOM 2407 C CA . PRO B 1 127 ? -0.043 -20.094 -13.586 1 95.12 127 PRO B CA 1
ATOM 2408 C C . PRO B 1 127 ? 0.298 -21.094 -12.477 1 95.12 127 PRO B C 1
ATOM 2410 O O . PRO B 1 127 ? 1.476 -21.359 -12.219 1 95.12 127 PRO B O 1
ATOM 2413 N N . LYS B 1 128 ? -0.634 -21.5 -11.68 1 91.19 128 LYS B N 1
ATOM 2414 C CA . LYS B 1 128 ? -0.479 -22.438 -10.57 1 91.19 128 LYS B CA 1
ATOM 2415 C C . LYS B 1 128 ? 0.202 -23.719 -11.039 1 91.19 128 LYS B C 1
ATOM 2417 O O . LYS B 1 128 ? 1.063 -24.266 -10.344 1 91.19 128 LYS B O 1
ATOM 2422 N N . GLU B 1 129 ? -0.168 -24.391 -12.07 1 81.94 129 GLU B N 1
ATOM 2423 C CA . GLU B 1 129 ? 0.454 -25.609 -12.578 1 81.94 129 GLU B CA 1
ATOM 2424 C C . GLU B 1 129 ? 1.357 -25.312 -13.773 1 81.94 129 GLU B C 1
ATOM 2426 O O . GLU B 1 129 ? 1.09 -24.391 -14.547 1 81.94 129 GLU B O 1
ATOM 2431 N N . THR B 1 130 ? 2.578 -25.734 -13.57 1 73.19 130 THR B N 1
ATOM 2432 C CA . THR B 1 130 ? 3.477 -25.5 -14.695 1 73.19 130 THR B CA 1
ATOM 2433 C C . THR B 1 130 ? 2.932 -26.156 -15.961 1 73.19 130 THR B C 1
ATOM 2435 O O . THR B 1 130 ? 2.965 -27.391 -16.094 1 73.19 130 THR B O 1
ATOM 2438 N N . PRO B 1 131 ? 2.324 -25.266 -16.641 1 68 131 PRO B N 1
ATOM 2439 C CA . PRO B 1 131 ? 1.733 -25.797 -17.875 1 68 131 PRO B CA 1
ATOM 2440 C C . PRO B 1 131 ? 2.764 -26.016 -18.984 1 68 131 PRO B C 1
ATOM 2442 O O . PRO B 1 131 ? 3.883 -25.5 -18.891 1 68 131 PRO B O 1
ATOM 2445 N N . SER B 1 132 ? 2.412 -26.812 -19.797 1 77.38 132 SER B N 1
ATOM 2446 C CA . SER B 1 132 ? 3.188 -27 -21.016 1 77.38 132 SER B CA 1
ATOM 2447 C C . SER B 1 132 ? 3.217 -25.734 -21.859 1 77.38 132 SER B C 1
ATOM 2449 O O . SER B 1 132 ? 4.207 -25.453 -22.531 1 77.38 132 SER B O 1
ATOM 2451 N N . ASP B 1 133 ? 2.096 -25 -21.703 1 82.81 133 ASP B N 1
ATOM 2452 C CA . ASP B 1 133 ? 1.977 -23.766 -22.469 1 82.81 133 ASP B CA 1
ATOM 2453 C C . ASP B 1 133 ? 2.037 -22.547 -21.547 1 82.81 133 ASP B C 1
ATOM 2455 O O . ASP B 1 133 ? 1.17 -22.375 -20.688 1 82.81 133 ASP B O 1
ATOM 2459 N N . LEU B 1 134 ? 2.975 -21.688 -21.766 1 89.5 134 LEU B N 1
ATOM 2460 C CA . LEU B 1 134 ? 3.184 -20.516 -20.922 1 89.5 134 LEU B CA 1
ATOM 2461 C C . LEU B 1 134 ? 2.711 -19.25 -21.609 1 89.5 134 LEU B C 1
ATOM 2463 O O . LEU B 1 134 ? 2.85 -18.156 -21.078 1 89.5 134 LEU B O 1
ATOM 2467 N N . THR B 1 135 ? 2.041 -19.5 -22.734 1 94.88 135 THR B N 1
ATOM 2468 C CA . THR B 1 135 ? 1.6 -18.359 -23.5 1 94.88 135 THR B CA 1
ATOM 2469 C C . THR B 1 135 ? 0.64 -1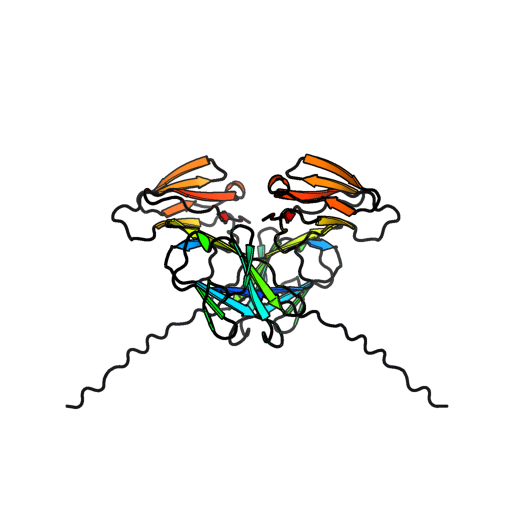7.484 -22.703 1 94.88 135 THR B C 1
ATOM 2471 O O . THR B 1 135 ? -0.303 -18 -22.094 1 94.88 135 THR B O 1
ATOM 2474 N N . ALA B 1 136 ? 0.944 -16.25 -22.672 1 97.25 136 ALA B N 1
ATOM 2475 C CA . ALA B 1 136 ? 0.102 -15.328 -21.906 1 97.25 136 ALA B CA 1
ATOM 2476 C C . ALA B 1 136 ? -0.039 -13.984 -22.625 1 97.25 136 ALA B C 1
ATOM 2478 O O . ALA B 1 136 ? 0.884 -13.539 -23.297 1 97.25 136 ALA B O 1
ATOM 2479 N N . ASP B 1 137 ? -1.196 -13.406 -22.438 1 98.62 137 ASP B N 1
ATOM 2480 C CA . ASP B 1 137 ? -1.445 -12.047 -22.875 1 98.62 137 ASP B CA 1
ATOM 2481 C C . ASP B 1 137 ? -1.165 -11.039 -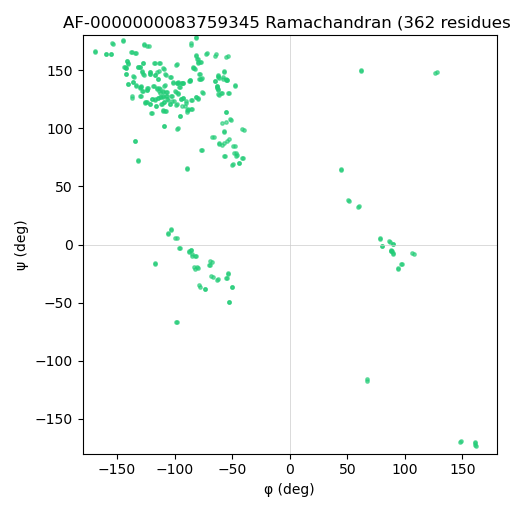21.766 1 98.62 137 ASP B C 1
ATOM 2483 O O . ASP B 1 137 ? -1.545 -11.258 -20.609 1 98.62 137 ASP B O 1
ATOM 2487 N N . PHE B 1 138 ? -0.548 -9.945 -22.141 1 98.88 138 PHE B N 1
ATOM 2488 C CA . PHE B 1 138 ? -0.252 -8.898 -21.172 1 98.88 138 PHE B CA 1
ATOM 2489 C C . PHE B 1 138 ? -1.037 -7.629 -21.484 1 98.88 138 PHE B C 1
ATOM 2491 O O . PHE B 1 138 ? -1.241 -7.289 -22.656 1 98.88 138 PHE B O 1
ATOM 2498 N N . TYR B 1 139 ? -1.491 -6.965 -20.406 1 98.81 139 TYR B N 1
ATOM 2499 C CA . TYR B 1 139 ? -2.309 -5.762 -20.516 1 98.81 139 TYR B CA 1
ATOM 2500 C C . TYR B 1 139 ? -1.745 -4.645 -19.641 1 98.81 139 TYR B C 1
ATOM 2502 O O . TYR B 1 139 ? -1.125 -4.91 -18.609 1 98.81 139 TYR B O 1
ATOM 2510 N N . LYS B 1 140 ? -2.01 -3.434 -20.047 1 98.5 140 LYS B N 1
ATOM 2511 C CA . LYS B 1 140 ? -1.694 -2.229 -19.281 1 98.5 140 LYS B CA 1
ATOM 2512 C C . LYS B 1 140 ? -2.846 -1.23 -19.328 1 98.5 140 LYS B C 1
ATOM 2514 O O . LYS B 1 140 ? -3.336 -0.889 -20.406 1 98.5 140 LYS B O 1
ATOM 2519 N N . ASP B 1 141 ? -3.227 -0.829 -18.156 1 97.38 141 ASP B N 1
ATOM 2520 C CA . ASP B 1 141 ? -4.273 0.182 -18.047 1 97.38 141 ASP B CA 1
ATOM 2521 C C . ASP B 1 141 ? -5.492 -0.189 -18.891 1 97.38 141 ASP B C 1
ATOM 2523 O O . ASP B 1 141 ? -6.051 0.659 -19.578 1 97.38 141 ASP B O 1
ATOM 2527 N N . GLY B 1 142 ? -5.754 -1.455 -18.859 1 95.62 142 GLY B N 1
ATOM 2528 C CA . GLY B 1 142 ? -6.969 -1.943 -19.5 1 95.62 142 GLY B CA 1
ATOM 2529 C C . GLY B 1 142 ? -6.777 -2.271 -20.969 1 95.62 142 GLY B C 1
ATOM 2530 O O . GLY B 1 142 ? -7.668 -2.838 -21.609 1 95.62 142 GLY B O 1
ATOM 2531 N N . SER B 1 143 ? -5.645 -1.995 -21.5 1 98.06 143 SER B N 1
ATOM 2532 C CA . SER B 1 143 ? -5.402 -2.209 -22.922 1 98.06 143 SER B CA 1
ATOM 2533 C C . SER B 1 143 ? -4.434 -3.367 -23.141 1 98.06 143 SER B C 1
ATOM 2535 O O . SER B 1 143 ? -3.473 -3.537 -22.391 1 98.06 143 SER B O 1
ATOM 2537 N N . PHE B 1 144 ? -4.594 -4.035 -24.344 1 98.62 144 PHE B N 1
ATOM 2538 C CA . PHE B 1 144 ? -3.746 -5.152 -24.734 1 98.62 144 PHE B CA 1
ATOM 2539 C C . PHE B 1 144 ? -2.379 -4.66 -25.203 1 98.62 144 PHE B C 1
ATOM 2541 O O . PHE B 1 144 ? -2.287 -3.691 -25.969 1 98.62 144 PHE B O 1
ATOM 2548 N N . LEU B 1 145 ? -1.383 -5.328 -24.625 1 98.5 145 LEU B N 1
ATOM 2549 C CA . LEU B 1 145 ? -0.029 -4.984 -25.047 1 98.5 145 LEU B CA 1
ATOM 2550 C C . LEU B 1 145 ? 0.487 -5.988 -26.078 1 98.5 145 LEU B C 1
ATOM 2552 O O . LEU B 1 145 ? 0.641 -5.656 -27.25 1 98.5 145 LEU B O 1
ATOM 2556 N N . ARG B 1 146 ? 0.681 -7.203 -25.641 1 98.31 146 ARG B N 1
ATOM 2557 C CA . ARG B 1 146 ? 1.165 -8.25 -26.531 1 98.31 146 ARG B CA 1
ATOM 2558 C C . ARG B 1 146 ? 1.057 -9.625 -25.891 1 98.31 146 ARG B C 1
ATOM 2560 O O . ARG B 1 146 ? 0.847 -9.727 -24.672 1 98.31 146 ARG B O 1
ATOM 2567 N N . THR B 1 147 ? 1.202 -10.609 -26.781 1 98.38 147 THR B N 1
ATOM 2568 C CA . THR B 1 147 ? 1.256 -12 -26.359 1 98.38 147 THR B CA 1
ATOM 2569 C C . THR B 1 147 ? 2.701 -12.477 -26.234 1 98.38 147 THR B C 1
ATOM 2571 O O . THR B 1 147 ? 3.539 -12.164 -27.078 1 98.38 147 THR B O 1
ATOM 2574 N N . GLU B 1 148 ? 2.973 -13.078 -25.078 1 97.88 148 GLU B N 1
ATOM 2575 C CA . GLU B 1 148 ? 4.293 -13.672 -24.906 1 97.88 148 GLU B CA 1
ATOM 2576 C C . GLU B 1 148 ? 4.199 -15.188 -24.75 1 97.88 148 GLU B C 1
ATOM 2578 O O . GLU B 1 148 ? 3.443 -15.695 -23.922 1 97.88 148 GLU B O 1
ATOM 2583 N N . PHE B 1 149 ? 5.07 -15.953 -25.453 1 95.12 149 PHE B N 1
ATOM 2584 C CA . PHE B 1 149 ? 5.004 -17.406 -25.469 1 95.12 149 PHE B CA 1
ATOM 2585 C C . PHE B 1 149 ? 5.707 -18 -24.25 1 95.12 149 PHE B C 1
ATOM 2587 O O . PHE B 1 149 ? 5.422 -19.125 -23.844 1 95.12 149 PHE B O 1
ATOM 2594 N N . THR B 1 150 ? 6.57 -17.219 -23.625 1 93.88 150 THR B N 1
ATOM 2595 C CA . THR B 1 150 ? 7.332 -17.719 -22.484 1 93.88 150 THR B CA 1
ATOM 2596 C C . THR B 1 150 ? 6.652 -17.328 -21.172 1 93.88 150 THR B C 1
ATOM 2598 O O . THR B 1 150 ? 7.137 -17.672 -20.094 1 93.88 150 THR B O 1
ATOM 2601 N N . GLY B 1 151 ? 5.574 -16.594 -21.281 1 95.75 151 GLY B N 1
ATOM 2602 C CA . GLY B 1 151 ? 4.902 -16.125 -20.078 1 95.75 151 GLY B CA 1
ATOM 2603 C C . GLY B 1 151 ? 5.586 -14.93 -19.438 1 95.75 151 GLY B C 1
ATOM 2604 O O . GLY B 1 151 ? 5.176 -14.469 -18.375 1 95.75 151 GLY B O 1
ATOM 2605 N N . LYS B 1 152 ? 6.629 -14.445 -20.125 1 97.5 152 LYS B N 1
ATOM 2606 C CA . LYS B 1 152 ? 7.371 -13.289 -19.625 1 97.5 152 LYS B CA 1
ATOM 2607 C C . LYS B 1 152 ? 7.391 -12.164 -20.656 1 97.5 152 LYS B C 1
ATOM 2609 O O . LYS B 1 152 ? 7.562 -12.406 -21.844 1 97.5 152 LYS B O 1
ATOM 2614 N N . MET B 1 153 ? 7.137 -10.992 -20.156 1 98.38 153 MET B N 1
ATOM 2615 C CA . MET B 1 153 ? 7.223 -9.805 -21.016 1 98.38 153 MET B CA 1
ATOM 2616 C C . MET B 1 153 ? 8.258 -8.828 -20.484 1 98.38 153 MET B C 1
ATOM 2618 O O . MET B 1 153 ? 8.18 -8.398 -19.328 1 98.38 153 MET B O 1
ATOM 2622 N N . THR B 1 154 ? 9.188 -8.492 -21.359 1 98.31 154 THR B N 1
ATOM 2623 C CA . THR B 1 154 ? 10.203 -7.512 -20.969 1 98.31 154 THR B CA 1
ATOM 2624 C C . T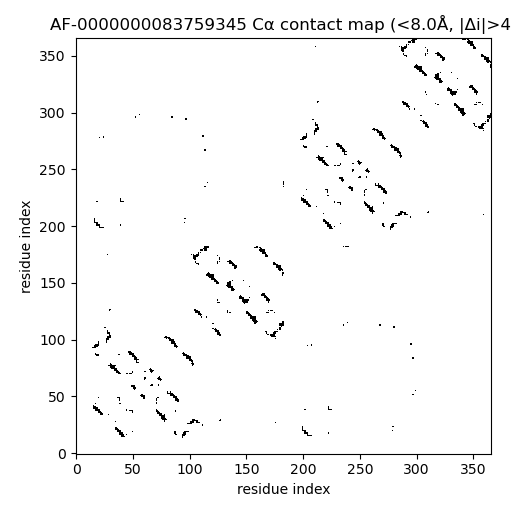HR B 1 154 ? 9.938 -6.168 -21.656 1 98.31 154 THR B C 1
ATOM 2626 O O . THR B 1 154 ? 9.734 -6.105 -22.859 1 98.31 154 THR B O 1
ATOM 2629 N N . ILE B 1 155 ? 9.836 -5.141 -20.828 1 98.19 155 ILE B N 1
ATOM 2630 C CA . ILE B 1 155 ? 9.797 -3.77 -21.312 1 98.19 155 ILE B CA 1
ATOM 2631 C C . ILE B 1 155 ? 11.195 -3.166 -21.266 1 98.19 155 ILE B C 1
ATOM 2633 O O . ILE B 1 155 ? 11.75 -2.934 -20.188 1 98.19 155 ILE B O 1
ATOM 2637 N N . PRO B 1 156 ? 11.703 -2.971 -22.422 1 97.62 156 PRO B N 1
ATOM 2638 C CA . PRO B 1 156 ? 13.062 -2.424 -22.422 1 97.62 156 PRO B CA 1
ATOM 2639 C C . PRO B 1 156 ? 13.094 -0.923 -22.141 1 97.62 156 PRO B C 1
ATOM 2641 O O . PRO B 1 156 ? 12.203 -0.19 -22.578 1 97.62 156 PRO B O 1
ATOM 2644 N N . ALA B 1 157 ? 14.102 -0.41 -21.391 1 97.31 157 ALA B N 1
ATOM 2645 C CA . ALA B 1 157 ? 14.359 1.005 -21.141 1 97.31 157 ALA B CA 1
ATOM 2646 C C . ALA B 1 157 ? 13.07 1.747 -20.812 1 97.31 157 ALA B C 1
ATOM 2648 O O . ALA B 1 157 ? 12.68 2.682 -21.516 1 97.31 157 ALA B O 1
ATOM 2649 N N . VAL B 1 158 ? 12.547 1.345 -19.703 1 97.25 158 VAL B N 1
ATOM 2650 C CA . VAL B 1 158 ? 11.242 1.87 -19.312 1 97.25 158 VAL B CA 1
ATOM 2651 C C . VAL B 1 158 ? 11.297 3.395 -19.25 1 97.25 158 VAL B C 1
ATOM 2653 O O . VAL B 1 158 ? 12.359 3.973 -19.016 1 97.25 158 VAL B O 1
ATOM 2656 N N . ASN B 1 159 ? 10.188 4.035 -19.547 1 96.62 159 ASN B N 1
ATOM 2657 C CA . ASN B 1 159 ? 9.984 5.465 -19.328 1 96.62 159 ASN B CA 1
ATOM 2658 C C . ASN B 1 159 ? 8.734 5.742 -18.516 1 96.62 159 ASN B C 1
ATOM 2660 O O . ASN B 1 159 ? 8 4.816 -18.156 1 96.62 159 ASN B O 1
ATOM 2664 N N . LYS B 1 160 ? 8.531 6.973 -18.141 1 95.25 160 LYS B N 1
ATOM 2665 C CA . LYS B 1 160 ? 7.43 7.359 -17.266 1 95.25 160 LYS B CA 1
ATOM 2666 C C . LYS B 1 160 ? 6.09 6.902 -17.844 1 95.25 160 LYS B C 1
ATOM 2668 O O . LYS B 1 160 ? 5.172 6.57 -17.078 1 95.25 160 LYS B O 1
ATOM 2673 N N . SER B 1 161 ? 6.039 6.809 -19.125 1 96.69 161 SER B N 1
ATOM 2674 C CA . SER B 1 161 ? 4.789 6.391 -19.75 1 96.69 161 SER B CA 1
ATOM 2675 C C . SER B 1 161 ? 4.5 4.918 -19.484 1 96.69 161 SER B C 1
ATOM 2677 O O . SER B 1 161 ? 3.379 4.453 -19.688 1 96.69 161 SER B O 1
ATOM 2679 N N . ASP B 1 162 ? 5.527 4.199 -19.078 1 97.75 162 ASP B N 1
ATOM 2680 C CA . ASP B 1 162 ? 5.355 2.775 -18.797 1 97.75 162 ASP B CA 1
ATOM 2681 C C . ASP B 1 162 ? 4.773 2.553 -17.406 1 97.75 162 ASP B C 1
ATOM 2683 O O . ASP B 1 162 ? 4.41 1.428 -17.047 1 97.75 162 ASP B O 1
ATOM 2687 N N . GLU B 1 163 ? 4.703 3.568 -16.625 1 96.62 163 GLU B N 1
ATOM 2688 C CA . GLU B 1 163 ? 4.031 3.477 -15.336 1 96.62 163 GLU B CA 1
ATOM 2689 C C . GLU B 1 163 ? 2.545 3.18 -15.5 1 96.62 163 GLU B C 1
ATOM 2691 O O . GLU B 1 163 ? 1.89 3.742 -16.375 1 96.62 163 GLU B O 1
ATOM 2696 N N . GLY B 1 164 ? 2.057 2.258 -14.703 1 96.56 164 GLY B N 1
ATOM 2697 C CA . GLY B 1 164 ? 0.636 1.974 -14.828 1 96.56 164 GLY B CA 1
ATOM 2698 C C . GLY B 1 164 ? 0.239 0.639 -14.227 1 96.56 164 GLY B C 1
ATOM 2699 O O . GLY B 1 164 ? 1.046 -0.01 -13.555 1 96.56 164 GLY B O 1
ATOM 2700 N N . TRP B 1 165 ? -1.053 0.25 -14.43 1 97.5 165 TRP B N 1
ATOM 2701 C CA . TRP B 1 165 ? -1.632 -0.997 -13.938 1 97.5 165 TRP B CA 1
ATOM 2702 C C . TRP B 1 165 ? -1.459 -2.115 -14.961 1 97.5 165 TRP B C 1
ATOM 2704 O O . TRP B 1 165 ? -1.948 -2.016 -16.094 1 97.5 165 TRP B O 1
ATOM 2714 N N . TYR B 1 166 ? -0.813 -3.178 -14.547 1 98.69 166 TYR B N 1
ATOM 2715 C CA . TYR B 1 166 ? -0.568 -4.305 -15.438 1 98.69 166 TYR B CA 1
ATOM 2716 C C . TYR B 1 166 ? -1.328 -5.543 -14.969 1 98.69 166 TYR B C 1
ATOM 2718 O O . TYR B 1 166 ? -1.562 -5.723 -13.773 1 98.69 166 TYR B O 1
ATOM 2726 N N . TRP B 1 167 ? -1.719 -6.367 -15.883 1 98.69 167 TRP B N 1
ATOM 2727 C CA . TRP B 1 167 ? -2.232 -7.703 -15.586 1 98.69 167 TRP B CA 1
ATOM 2728 C C . TRP B 1 167 ? -2.037 -8.633 -16.781 1 98.69 167 TRP B C 1
ATOM 2730 O O . TRP B 1 167 ? -1.646 -8.195 -17.859 1 98.69 167 TRP B O 1
ATOM 2740 N N . CYS B 1 168 ? -2.15 -9.938 -16.578 1 98.69 168 CYS B N 1
ATOM 2741 C CA . CYS B 1 168 ? -1.945 -10.906 -17.641 1 98.69 168 CYS B CA 1
ATOM 2742 C C . CYS B 1 168 ? -3.082 -11.922 -17.688 1 98.69 168 CYS B C 1
ATOM 2744 O O . CYS B 1 168 ? -3.76 -12.141 -16.672 1 98.69 168 CYS B O 1
ATOM 2746 N N . ARG B 1 169 ? -3.283 -12.406 -18.797 1 97.94 169 ARG B N 1
ATOM 2747 C CA . ARG B 1 169 ? -4.273 -13.453 -19.031 1 97.94 169 ARG B CA 1
ATOM 2748 C C . ARG B 1 169 ? -3.609 -14.734 -19.531 1 97.94 169 ARG B C 1
ATOM 2750 O O . ARG B 1 169 ? -2.842 -14.703 -20.484 1 97.94 169 ARG B O 1
ATOM 2757 N N . HIS B 1 170 ? -3.834 -15.734 -18.875 1 96.12 170 HIS B N 1
ATOM 2758 C CA . HIS B 1 170 ? -3.449 -17.094 -19.25 1 96.12 170 HIS B CA 1
ATOM 2759 C C . HIS B 1 170 ? -4.676 -17.984 -19.453 1 96.12 170 HIS B C 1
ATOM 2761 O O . HIS B 1 170 ? -5.754 -17.672 -18.938 1 96.12 170 HIS B O 1
ATOM 2767 N N . PRO B 1 171 ? -4.496 -19.031 -20.234 1 93.25 171 PRO B N 1
ATOM 2768 C CA . PRO B 1 171 ? -5.645 -19.922 -20.422 1 93.25 171 PRO B CA 1
ATOM 2769 C C . PRO B 1 171 ? -6.25 -20.406 -19.109 1 93.25 171 PRO B C 1
ATOM 2771 O O . PRO B 1 171 ? -7.445 -20.703 -19.047 1 93.25 171 PRO B O 1
ATOM 2774 N N . LYS B 1 172 ? -5.48 -20.438 -18.047 1 93.31 172 LYS B N 1
ATOM 2775 C CA . LYS B 1 172 ? -5.941 -20.953 -16.766 1 93.31 172 LYS B CA 1
ATOM 2776 C C . LYS B 1 172 ? -6.609 -19.859 -15.938 1 93.31 172 LYS B C 1
ATOM 2778 O O . LYS B 1 172 ? -7.145 -20.125 -14.859 1 93.31 172 LYS B O 1
ATOM 2783 N N . GLY B 1 173 ? -6.551 -18.656 -16.453 1 94.81 173 GLY B N 1
ATOM 2784 C CA . GLY B 1 173 ? -7.188 -17.562 -15.727 1 94.81 173 GLY B CA 1
ATOM 2785 C C . GLY B 1 173 ? -6.477 -16.234 -15.906 1 94.81 173 GLY B C 1
ATOM 2786 O O . GLY B 1 173 ? -5.637 -16.094 -16.797 1 94.81 173 GLY B O 1
ATOM 2787 N N . ASN B 1 174 ? -6.922 -15.266 -15.078 1 97.31 174 ASN B N 1
ATOM 2788 C CA . ASN B 1 174 ? -6.363 -13.922 -15.117 1 97.31 174 ASN B CA 1
ATOM 2789 C C . ASN B 1 174 ? -5.68 -13.562 -13.797 1 97.31 174 ASN B C 1
ATOM 2791 O O . ASN B 1 174 ? -6.121 -13.984 -12.727 1 97.31 174 ASN B O 1
ATOM 2795 N N . SER B 1 175 ? -4.625 -12.789 -13.93 1 98.44 175 SER B N 1
ATOM 2796 C CA . SER B 1 175 ? -4.023 -12.227 -12.719 1 98.44 175 SER B CA 1
ATOM 2797 C C . SER B 1 175 ? -4.781 -10.992 -12.25 1 98.44 175 SER B C 1
ATOM 2799 O O . SER B 1 175 ? -5.59 -10.43 -12.992 1 98.44 175 SER B O 1
ATOM 2801 N N . SER B 1 176 ? -4.566 -10.609 -10.984 1 98.12 176 SER B N 1
ATOM 2802 C CA . SER B 1 176 ? -4.984 -9.281 -10.547 1 98.12 176 SER B CA 1
ATOM 2803 C C . SER B 1 176 ? -4.094 -8.195 -11.133 1 98.12 176 SER B C 1
ATOM 2805 O O . SER B 1 176 ? -3.02 -8.484 -11.664 1 98.12 176 SER B O 1
ATOM 2807 N N . LYS B 1 177 ? -4.578 -6.992 -11.047 1 97.69 177 LYS B N 1
ATOM 2808 C CA . LYS B 1 177 ? -3.785 -5.852 -11.5 1 97.69 177 LYS B CA 1
ATOM 2809 C C . LYS B 1 177 ? -2.707 -5.492 -10.484 1 97.69 177 LYS B C 1
ATOM 2811 O O . LYS B 1 177 ? -2.928 -5.602 -9.273 1 97.69 177 LYS B O 1
ATOM 2816 N N . SER B 1 178 ? -1.602 -5.125 -10.953 1 97.19 178 SER B N 1
ATOM 2817 C CA . SER B 1 178 ? -0.511 -4.617 -10.133 1 97.19 178 SER B CA 1
ATOM 2818 C C . SER B 1 178 ? 0.122 -3.375 -10.75 1 97.19 178 SER B C 1
ATOM 2820 O O . SER B 1 178 ? 0.207 -3.26 -11.969 1 97.19 178 SER B O 1
ATOM 2822 N N . TRP B 1 179 ? 0.516 -2.49 -9.914 1 95.06 179 TRP B N 1
ATOM 2823 C CA . TRP B 1 179 ? 1.038 -1.201 -10.352 1 95.06 179 TRP B CA 1
ATOM 2824 C C . TRP B 1 179 ? 2.561 -1.227 -10.43 1 95.06 179 TRP B C 1
ATOM 2826 O O . TRP B 1 179 ? 3.227 -1.698 -9.5 1 95.06 179 TRP B O 1
ATOM 2836 N N . ILE B 1 180 ? 3.086 -0.7 -11.484 1 96.38 180 ILE B N 1
ATOM 2837 C CA . ILE B 1 180 ? 4.52 -0.468 -11.602 1 96.38 180 ILE B CA 1
ATOM 2838 C C . ILE B 1 180 ? 4.809 1.029 -11.531 1 96.38 180 ILE B C 1
ATOM 2840 O O . ILE B 1 180 ? 4.246 1.814 -12.297 1 96.38 180 ILE B O 1
ATOM 2844 N N . THR B 1 181 ? 5.605 1.381 -10.609 1 93.94 181 THR B N 1
ATOM 2845 C CA . THR B 1 181 ? 6.039 2.768 -10.492 1 93.94 181 THR B CA 1
ATOM 2846 C C . THR B 1 181 ? 7.348 2.992 -11.242 1 93.94 181 THR B C 1
ATOM 2848 O O . THR B 1 181 ? 8.328 2.275 -11.023 1 93.94 181 THR B O 1
ATOM 2851 N N . VAL B 1 182 ? 7.34 3.959 -12.109 1 95.06 182 VAL B N 1
ATOM 2852 C CA . VAL B 1 182 ? 8.547 4.316 -12.844 1 95.06 182 VAL B CA 1
ATOM 2853 C C . VAL B 1 182 ? 9.062 5.676 -12.375 1 95.06 182 VAL B C 1
ATOM 2855 O O . VAL B 1 182 ? 8.289 6.633 -12.266 1 95.06 182 VAL B O 1
ATOM 2858 N N . THR B 1 183 ? 10.328 5.727 -12.094 1 91.94 183 THR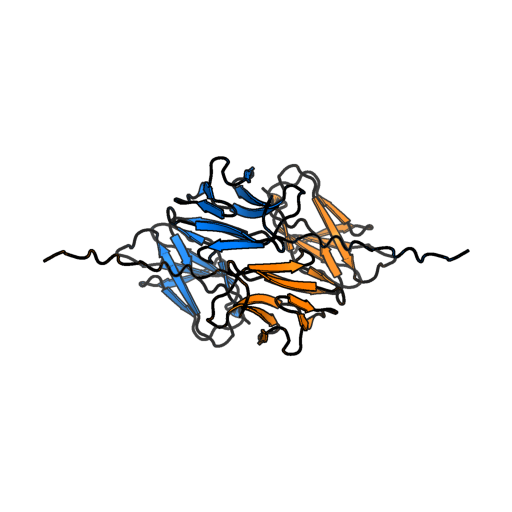 B N 1
ATOM 2859 C CA . THR B 1 183 ? 10.914 6.953 -11.562 1 91.94 183 THR B CA 1
ATOM 2860 C C . THR B 1 183 ? 12.086 7.406 -12.422 1 91.94 183 THR B C 1
ATOM 2862 O O . THR B 1 183 ? 12.727 6.59 -13.086 1 91.94 183 THR B O 1
#

Radius of gyration: 22.53 Å; Cα contacts (8 Å, |Δi|>4): 926; chains: 2; bounding box: 54×80×78 Å

Nearest PDB structures (foldseek):
  5mn2-assembly2_B  TM=5.926E-01  e=4.312E-12  Homo sapiens
  8yrj-assembly1_A  TM=5.784E-01  e=1.346E-11  Mus musculus
  5o5g-assembly1_A  TM=4.086E-01  e=3.312E-08  Homo sapiens
  2v9r-assembly1_A  TM=3.702E-01  e=2.266E-08  Homo sapiens
  6i9s-assembly2_B  TM=3.934E-01  e=8.571E-07  Homo sapiens

Organism: Esox lucius (NCBI:txid8010)

pLDDT: mean 90.02, std 13.05, range [43.25, 98.88]

Foldseek 3Di:
DPPPPPPPPPPPVPLWAKAKDKPPPDAEAEFQAKIKIFIDTVPDCPQKFKWWQFPRDIDTQPPPAFDDDPRMTMGRGDDQRNFTKMWMAGPVGHIYDIGGHGYYQKAKDWDPDAAEAQAKTKIAIDGNDPDPWLWKWKDFPHHTDDIDRNRMDMDGRDDQVNWGWMWMADPRGIHGTDTHHYD/DPPPPPPPPPPPVPLWAKAKDKPPPDAEAEFQAKIKIFIDTVPDQPQKFKWWQFPNDIDTQVPPAFDDDPRMTMGRGDDQRNFTKMWMAGPVGRIYDIGGHGYYQKAKDWDPDAAEAQAKTKIAIDGNDPDPWLWKWKDWPHHTDDIDRNRMDMDGRDDQVNWGWMWMADPRGIHGTDTHHYD

InterPro domains:
  IPR003599 Immunoglobulin domain subtype [SM00409] (24-104)
  IPR003599 Immunoglobulin domain subtype [SM00409] (110-183)
  IPR007110 Immunoglobulin-like domain [PS50835] (78-169)
  IPR013783 Immunoglobulin-like fold [G3DSA:2.60.40.10] (15-105)
  IPR013783 Immunoglobulin-like fold [G3DSA:2.60.40.10] (106-183)
  IPR036179 Immunoglobulin-like domain superfamily [SSF48726] (21-130)
  IPR036179 Immunoglobulin-like domain superfamily [SSF48726] (112-174)
  IPR050488 Immunoglobulin Fc region receptor [PTHR11481] (20-183)

Sequence (366 aa):
MELTPVYWIFWILCQSAGSLIVRPNRRQFLEYESVTLSCEVQGGSTGWGVKRNSSGKRTECGDGWGRVDGTNCIISSPKLADSGVYWCQSESGEHSNTVNITVHDVILEIPILPVTEGDNVTLSCRPKETPSDLTADFYKDGSFLRTEFTGKMTIPAVNKSDEGWYWCRHPKGNSSKSWITVTMELTPVYWIFWILCQSAGSLIVRPNRRQFLEYESVTLSCEVQGGSTGWGVKRNSSGKRTECGDGWGRVDGTNCIISSPKLADSGVYWCQSESGEHSNTVNITVHDVILEIPILPVTEGDNVTLSCRPKETPSDLTADFYKDGSFLRTEFTGKMTIPAVNKSDEGWYWCRHPKGNSSKSWITVT

Solvent-accessible surface area (backbone atoms only — not comparable to full-atom values): 19608 Å² total; per-residue (Å²): 138,84,79,72,78,78,75,77,73,75,73,72,73,70,76,68,54,31,21,52,33,51,38,69,87,64,46,62,34,34,50,53,44,53,40,39,36,32,46,48,29,74,96,54,42,80,65,41,44,50,32,35,41,34,92,58,41,77,47,45,58,53,70,91,42,43,44,68,55,87,52,29,32,36,30,63,62,36,37,61,77,66,23,30,39,32,30,19,33,36,81,87,64,46,52,24,60,70,44,67,36,42,33,29,50,16,28,53,48,63,64,83,62,73,40,50,54,60,39,70,45,63,36,36,50,44,56,62,62,88,56,94,68,37,46,26,36,35,32,46,74,90,36,82,71,53,77,24,69,76,14,49,47,72,44,70,48,33,43,67,83,66,37,43,39,31,32,30,39,36,95,81,34,53,25,62,74,46,68,42,50,48,57,136,82,79,72,78,79,75,77,74,74,72,72,72,71,75,66,55,32,23,53,33,52,37,70,87,66,49,59,33,35,50,53,45,56,39,39,37,32,46,45,29,73,95,52,40,80,65,39,43,50,32,33,39,35,93,57,40,77,44,44,57,51,68,90,41,43,45,68,55,88,50,29,31,36,30,64,60,37,39,62,77,64,23,31,40,34,29,20,34,35,81,87,64,48,52,25,61,72,45,68,38,42,34,28,50,16,27,54,47,62,66,83,62,73,40,50,56,60,38,71,46,63,35,35,51,44,56,62,61,88,56,95,68,38,47,25,38,35,31,44,74,88,36,82,70,51,76,24,67,77,13,49,48,72,45,71,49,34,43,68,82,68,37,44,40,31,33,30,40,37,93,82,35,53,26,62,73,46,69,42,49,47,55